Protein AF-X1HR58-F1 (afdb_monomer_lite)

pLDDT: mean 93.4, std 4.72, range [55.41, 98.56]

Sequence (293 aa):
FRKVCESAGLNKYLFEMANIREHCSWVTEDPEAATEKAKALVSAAVRRVFYQEPLETKKVPVNPNTLVVGGGIAGIGAALEIADSGHKVYLVEREPSIGGHMIQLDKTFPTLDCSACILTPKMSDAGSHPNIELMSYSEVVDVSGYVGNFKVNVRKKARYVDVDKCTGCGECVKVCPVEVPSEFDLGLSQRTAIYRPFPQAVPNVFAIDKRGYPPCRAACPAGVNAQGYIALISQGKFKEALEVLRKTMPFAGVCGRVCTHPCEIDCERGKVDEPVSIRSLKRFMADYELRAG

Structure (mmCIF, N/CA/C/O backbone):
data_AF-X1HR58-F1
#
_entry.id   AF-X1HR58-F1
#
loop_
_atom_site.group_PDB
_atom_site.id
_atom_site.type_symbol
_atom_site.label_atom_id
_atom_site.label_alt_id
_atom_site.label_comp_id
_atom_site.label_asym_id
_atom_site.label_entity_id
_atom_site.label_seq_id
_atom_site.pdbx_PDB_ins_code
_atom_site.Cartn_x
_atom_site.Cartn_y
_atom_site.Cartn_z
_atom_site.occupancy
_atom_site.B_iso_or_equiv
_atom_site.auth_seq_id
_atom_site.auth_comp_id
_atom_site.auth_asym_id
_atom_site.auth_atom_id
_atom_site.pdbx_PDB_model_num
ATOM 1 N N . PHE A 1 1 ? -22.196 7.040 30.000 1.00 93.12 1 PHE A N 1
ATOM 2 C CA . PHE A 1 1 ? -23.602 6.744 30.344 1.00 93.12 1 PHE A CA 1
ATOM 3 C C . PHE A 1 1 ? -23.932 5.256 30.336 1.00 93.12 1 PHE A C 1
ATOM 5 O O . PHE A 1 1 ? -24.181 4.746 31.411 1.00 93.12 1 PHE A O 1
ATOM 12 N N . ARG A 1 2 ? -23.820 4.510 29.224 1.00 94.12 2 ARG A N 1
ATOM 13 C CA . ARG A 1 2 ? -24.085 3.047 29.219 1.00 94.12 2 ARG A CA 1
ATOM 14 C C . ARG A 1 2 ? -23.356 2.240 30.312 1.00 94.12 2 ARG A C 1
ATOM 16 O O . ARG A 1 2 ? -24.002 1.498 31.036 1.00 94.12 2 ARG A O 1
ATOM 23 N N . LYS A 1 3 ? -22.040 2.445 30.483 1.00 94.81 3 LYS A N 1
ATOM 24 C CA . LYS A 1 3 ? -21.255 1.832 31.580 1.00 94.81 3 LYS A CA 1
ATOM 25 C C . LYS A 1 3 ? -21.736 2.250 32.982 1.00 94.81 3 LYS A C 1
ATOM 27 O O . LYS A 1 3 ? -21.630 1.470 33.913 1.00 94.81 3 LYS A O 1
ATOM 32 N N . VAL A 1 4 ? -22.266 3.470 33.125 1.00 96.00 4 VAL A N 1
ATOM 33 C CA . VAL A 1 4 ? -22.793 3.991 34.402 1.00 96.00 4 VAL A CA 1
ATOM 34 C C . VAL A 1 4 ? -24.111 3.298 34.747 1.00 96.00 4 VAL A C 1
ATOM 36 O O . VAL A 1 4 ? -24.274 2.823 35.865 1.00 96.00 4 VAL A O 1
ATOM 39 N N . CYS A 1 5 ? -25.014 3.164 33.771 1.00 93.44 5 CYS A N 1
ATOM 40 C CA . CYS A 1 5 ? -26.241 2.381 33.918 1.00 93.44 5 CYS A CA 1
ATOM 41 C C . CYS A 1 5 ? -25.926 0.939 34.340 1.00 93.44 5 CYS A C 1
ATOM 43 O O . CYS A 1 5 ? -26.487 0.461 35.319 1.00 93.44 5 CYS A O 1
ATOM 45 N N . GLU A 1 6 ? -24.962 0.299 33.668 1.00 93.25 6 GLU A N 1
ATOM 46 C CA . GLU A 1 6 ? -24.502 -1.059 33.991 1.00 93.25 6 GLU A CA 1
ATOM 47 C C . GLU A 1 6 ? -23.964 -1.154 35.429 1.00 93.25 6 GLU A C 1
ATOM 49 O O . GLU A 1 6 ? -24.354 -2.054 36.166 1.00 93.25 6 GLU A O 1
ATOM 54 N N . SER A 1 7 ? -23.149 -0.187 35.874 1.00 95.25 7 SER A N 1
ATOM 55 C CA . SER A 1 7 ? -22.635 -0.154 37.255 1.00 95.25 7 SER A CA 1
ATOM 56 C C . SER A 1 7 ? -23.713 0.056 38.323 1.00 95.25 7 SER A C 1
ATOM 58 O O . SER A 1 7 ? -23.522 -0.347 39.465 1.00 95.25 7 SER A O 1
ATOM 60 N N . ALA A 1 8 ? -24.847 0.658 37.955 1.00 95.56 8 ALA A N 1
ATOM 61 C CA . ALA A 1 8 ? -26.003 0.845 38.828 1.00 95.56 8 ALA A CA 1
ATOM 62 C C . ALA A 1 8 ? -27.002 -0.330 38.767 1.00 95.56 8 ALA A C 1
ATOM 64 O O . ALA A 1 8 ? -28.078 -0.247 39.352 1.00 95.56 8 ALA A O 1
ATOM 65 N N . GLY A 1 9 ? -26.677 -1.409 38.042 1.00 94.31 9 GLY A N 1
ATOM 66 C CA . GLY A 1 9 ? -27.538 -2.585 37.884 1.00 94.31 9 GLY A CA 1
ATOM 67 C C . GLY A 1 9 ? -28.606 -2.467 36.789 1.00 94.31 9 GLY A C 1
ATOM 68 O O . GLY A 1 9 ? -29.425 -3.371 36.643 1.00 94.31 9 GLY A O 1
ATOM 69 N N . LEU A 1 10 ? -28.607 -1.392 35.993 1.00 94.69 10 LEU A N 1
ATOM 70 C CA . LEU A 1 10 ? -29.520 -1.225 34.860 1.00 94.69 10 LEU A CA 1
ATOM 71 C C . LEU A 1 10 ? -28.920 -1.840 33.587 1.00 94.69 10 LEU A C 1
ATOM 73 O O . LEU A 1 10 ? -27.732 -1.676 33.296 1.00 94.69 10 LEU A O 1
ATOM 77 N N . ASN A 1 11 ? -29.747 -2.490 32.763 1.00 94.12 11 ASN A N 1
ATOM 78 C CA . ASN A 1 11 ? -29.301 -2.951 31.450 1.00 94.12 11 ASN A CA 1
ATOM 79 C C . ASN A 1 11 ? -28.848 -1.751 30.594 1.00 94.12 11 ASN A C 1
ATOM 81 O O . ASN A 1 11 ? -29.594 -0.800 30.372 1.00 94.12 11 ASN A O 1
ATOM 85 N N . LYS A 1 12 ? -27.617 -1.802 30.078 1.00 94.00 12 LYS A N 1
ATOM 86 C CA . LYS A 1 12 ? -26.997 -0.683 29.346 1.00 94.00 12 LYS A CA 1
ATOM 87 C C . LYS A 1 12 ? -27.679 -0.302 28.029 1.00 94.00 12 LYS A C 1
ATOM 89 O O . LYS A 1 12 ? -27.339 0.735 27.458 1.00 94.00 12 LYS A O 1
ATOM 94 N N . TYR A 1 13 ? -28.574 -1.143 27.519 1.00 94.50 13 TYR A N 1
ATOM 95 C CA . TYR A 1 13 ? -29.357 -0.875 26.316 1.00 94.50 13 TYR A CA 1
ATOM 96 C C . TYR A 1 13 ? -30.715 -0.234 26.621 1.00 94.50 13 TYR A C 1
ATOM 98 O O . TYR A 1 13 ? -31.326 0.276 25.693 1.00 94.50 13 TYR A O 1
ATOM 106 N N . LEU A 1 14 ? -31.112 -0.150 27.899 1.00 94.00 14 LEU A N 1
ATOM 107 C CA . LEU A 1 14 ? -32.264 0.631 28.380 1.00 94.00 14 LEU A CA 1
ATOM 108 C C . LEU A 1 14 ? -31.921 2.120 28.603 1.00 94.00 14 LEU A C 1
ATOM 110 O O . LEU A 1 14 ? -32.526 2.809 29.422 1.00 94.00 14 LEU A O 1
ATOM 114 N N . PHE A 1 15 ? -30.880 2.606 27.928 1.00 94.81 15 PHE A N 1
ATOM 115 C CA . PHE A 1 15 ? -30.404 3.981 28.007 1.00 94.81 15 PHE A CA 1
ATOM 116 C C . PHE A 1 15 ? -30.615 4.676 26.660 1.00 94.81 15 PHE A C 1
ATOM 118 O O . PHE A 1 15 ? -30.098 4.212 25.639 1.00 94.81 15 PHE A O 1
ATOM 125 N N . GLU A 1 16 ? -31.283 5.831 26.674 1.00 96.00 16 GLU A N 1
ATOM 126 C CA . GLU A 1 16 ? -31.473 6.699 25.507 1.00 96.00 16 GLU A CA 1
ATOM 127 C C . GLU A 1 16 ? -30.812 8.066 25.733 1.00 96.00 16 GLU A C 1
ATOM 129 O O . GLU A 1 16 ? -30.913 8.651 26.811 1.00 96.00 16 GLU A O 1
ATOM 134 N N . MET A 1 17 ? -30.133 8.580 24.704 1.00 96.31 17 MET A N 1
ATOM 135 C CA . MET A 1 17 ? -29.462 9.880 24.739 1.00 96.31 17 MET A CA 1
ATOM 136 C C . MET A 1 17 ? -30.247 10.905 23.920 1.00 96.31 17 MET A C 1
ATOM 138 O O . MET A 1 17 ? -30.382 10.747 22.708 1.00 96.31 17 MET A O 1
ATOM 142 N N . ALA A 1 18 ? -30.680 11.997 24.551 1.00 97.19 18 ALA A N 1
ATOM 143 C CA . ALA A 1 18 ? -31.214 13.160 23.849 1.00 97.19 18 ALA A CA 1
ATOM 144 C C . ALA A 1 18 ? -30.078 14.154 23.554 1.00 97.19 18 ALA A C 1
ATOM 146 O O . ALA A 1 18 ? -29.535 14.776 24.467 1.00 97.19 18 ALA A O 1
ATOM 147 N N . ASN A 1 19 ? -29.699 14.308 22.281 1.00 97.62 19 ASN A N 1
ATOM 148 C CA . ASN A 1 19 ? -28.662 15.265 21.894 1.00 97.62 19 ASN A CA 1
ATOM 149 C C . ASN A 1 19 ? -29.232 16.692 21.835 1.00 97.62 19 ASN A C 1
ATOM 151 O O . ASN A 1 19 ? -29.723 17.131 20.799 1.00 97.62 19 ASN A O 1
ATOM 155 N N . ILE A 1 20 ? -29.151 17.415 22.952 1.00 97.50 20 ILE A N 1
ATOM 156 C CA . ILE A 1 20 ? -29.595 18.814 23.068 1.00 97.50 20 ILE A CA 1
ATOM 157 C C . ILE A 1 20 ? -28.455 19.831 22.894 1.00 97.50 20 ILE A C 1
ATOM 159 O O . ILE A 1 20 ? -28.668 21.025 23.095 1.00 97.50 20 ILE A O 1
ATOM 163 N N . ARG A 1 21 ? -27.250 19.385 22.516 1.00 97.44 21 ARG A N 1
ATOM 164 C CA . ARG A 1 21 ? -26.090 20.265 22.337 1.00 97.44 21 ARG A CA 1
ATOM 165 C C . ARG A 1 21 ? -25.758 20.451 20.863 1.00 97.44 21 ARG A C 1
ATOM 167 O O . ARG A 1 21 ? -26.172 21.445 20.272 1.00 97.44 21 ARG A O 1
ATOM 174 N N . GLU A 1 22 ? -25.101 19.475 20.243 1.00 97.62 22 GLU A N 1
ATOM 175 C CA . GLU A 1 22 ? -24.698 19.526 18.834 1.00 97.62 22 GLU A CA 1
ATOM 176 C C . GLU A 1 22 ? -25.905 19.680 17.900 1.00 97.62 22 GLU A C 1
ATOM 178 O O . GLU A 1 22 ? -25.815 20.360 16.886 1.00 97.62 22 GLU A O 1
ATOM 183 N N . HIS A 1 23 ? -27.047 19.073 18.239 1.00 96.69 23 HIS A N 1
ATOM 184 C CA . HIS A 1 23 ? -28.258 19.145 17.411 1.00 96.69 23 HIS A CA 1
ATOM 185 C C . HIS A 1 23 ? -29.237 20.244 17.847 1.00 96.69 23 HIS A C 1
ATOM 187 O O . HIS A 1 23 ? -30.303 20.381 17.239 1.00 96.69 23 HIS A O 1
ATOM 193 N N . CYS A 1 24 ? -28.923 21.017 18.891 1.00 97.19 24 CYS A N 1
ATOM 194 C CA . CYS A 1 24 ? -29.822 22.045 19.404 1.00 97.19 24 CYS A CA 1
ATOM 195 C C . CYS A 1 24 ? -29.064 23.314 19.796 1.00 97.19 24 CYS A C 1
ATOM 197 O O . CYS A 1 24 ? -28.980 24.212 18.960 1.00 97.19 24 CYS A O 1
ATOM 199 N N . SER A 1 25 ? -28.482 23.386 20.996 1.00 96.88 25 SER A N 1
ATOM 200 C CA . SER A 1 25 ? -27.910 24.634 21.524 1.00 96.88 25 SER A CA 1
ATOM 201 C C . SER A 1 25 ? -26.793 25.246 20.670 1.00 96.88 25 SER A C 1
ATOM 203 O O . SER A 1 25 ? -26.607 26.452 20.710 1.00 96.88 25 SER A O 1
ATOM 205 N N . TRP A 1 26 ? -26.018 24.447 19.929 1.00 97.31 26 TRP A N 1
ATOM 206 C CA . TRP A 1 26 ? -24.924 24.963 19.089 1.00 97.31 26 TRP A CA 1
ATOM 207 C C . TRP A 1 26 ? -25.352 25.425 17.699 1.00 97.31 26 TRP A C 1
ATOM 209 O O . TRP A 1 26 ? -24.603 26.138 17.044 1.00 97.31 26 TRP A O 1
ATOM 219 N N . VAL A 1 27 ? -26.525 24.999 17.237 1.00 97.31 27 VAL A N 1
ATOM 220 C CA . VAL A 1 27 ? -26.988 25.232 15.857 1.00 97.31 27 VAL A CA 1
ATOM 221 C C . VAL A 1 27 ? -28.267 26.061 15.794 1.00 97.31 27 VAL A C 1
ATOM 223 O O . VAL A 1 27 ? -28.761 26.340 14.708 1.00 97.31 27 VAL A O 1
ATOM 226 N N . THR A 1 28 ? -28.833 26.416 16.947 1.00 95.44 28 THR A N 1
ATOM 227 C CA . THR A 1 28 ? -30.055 27.217 17.055 1.00 95.44 28 THR A CA 1
ATOM 228 C C . THR A 1 28 ? -29.698 28.483 17.814 1.00 95.44 28 THR A C 1
ATOM 230 O O . THR A 1 28 ? -29.437 28.419 19.012 1.00 95.44 28 THR A O 1
ATOM 233 N N . GLU A 1 29 ? -29.628 29.604 17.098 1.00 94.94 29 GLU A N 1
ATOM 234 C CA . GLU A 1 29 ? -29.216 30.892 17.668 1.00 94.94 29 GLU A CA 1
ATOM 235 C C . GLU A 1 29 ? -30.247 31.439 18.657 1.00 94.94 29 GLU A C 1
ATOM 237 O O . GLU A 1 29 ? -29.870 31.968 19.699 1.00 94.94 29 GLU A O 1
ATOM 242 N N . ASP A 1 30 ? -31.538 31.273 18.354 1.00 97.25 30 ASP A N 1
ATOM 243 C CA . ASP A 1 30 ? -32.628 31.698 19.231 1.00 97.25 30 ASP A CA 1
ATOM 244 C C . ASP A 1 30 ? -32.773 30.755 20.447 1.00 97.25 30 ASP A C 1
ATOM 246 O O . ASP A 1 30 ? -33.117 29.576 20.272 1.00 97.25 30 ASP A O 1
ATOM 250 N N . PRO A 1 31 ? -32.558 31.247 21.686 1.00 95.88 31 PRO A N 1
ATOM 251 C CA . PRO A 1 31 ? -32.671 30.439 22.896 1.00 95.88 31 PRO A CA 1
ATOM 252 C C . PRO A 1 31 ? -34.085 29.913 23.164 1.00 95.88 31 PRO A C 1
ATOM 254 O O . PRO A 1 31 ? -34.228 28.826 23.735 1.00 95.88 31 PRO A O 1
ATOM 257 N N . GLU A 1 32 ? -35.129 30.645 22.766 1.00 96.94 32 GLU A N 1
ATOM 258 C CA . GLU A 1 32 ? -36.516 30.222 22.986 1.00 96.94 32 GLU A CA 1
ATOM 259 C C . GLU A 1 32 ? -36.866 29.054 22.061 1.00 96.94 32 GLU A C 1
ATOM 261 O O . GLU A 1 32 ? -37.263 27.982 22.534 1.00 96.94 32 GLU A O 1
ATOM 266 N N . ALA A 1 33 ? -36.594 29.190 20.759 1.00 95.12 33 ALA A N 1
ATOM 267 C CA . ALA A 1 33 ? -36.727 28.089 19.810 1.00 95.12 33 ALA A CA 1
ATOM 268 C C . ALA A 1 33 ? -35.840 26.884 20.170 1.00 95.12 33 ALA A C 1
ATOM 270 O O . ALA A 1 33 ? -36.277 25.734 20.049 1.00 95.12 33 ALA A O 1
ATOM 271 N N . ALA A 1 34 ? -34.610 27.110 20.650 1.00 97.12 34 ALA A N 1
ATOM 272 C CA . ALA A 1 34 ? -33.729 26.036 21.106 1.00 97.12 34 ALA A CA 1
ATOM 273 C C . ALA A 1 34 ? -34.317 25.299 22.319 1.00 97.12 34 ALA A C 1
ATOM 275 O O . ALA A 1 34 ? -34.219 24.076 22.417 1.00 97.12 34 ALA A O 1
ATOM 276 N N . THR A 1 35 ? -34.974 26.018 23.227 1.00 97.69 35 THR A N 1
ATOM 277 C CA . THR A 1 35 ? -35.627 25.422 24.395 1.00 97.69 35 THR A CA 1
ATOM 278 C C . THR A 1 35 ? -36.805 24.539 23.985 1.00 97.69 35 THR A C 1
ATOM 280 O O . THR A 1 35 ? -36.901 23.398 24.445 1.00 97.69 35 THR A O 1
ATOM 283 N N . GLU A 1 36 ? -37.668 25.007 23.081 1.00 97.62 36 GLU A N 1
ATOM 284 C CA . GLU A 1 36 ? -38.794 24.204 22.580 1.00 97.62 36 GLU A CA 1
ATOM 285 C C . GLU A 1 36 ? -38.322 22.964 21.814 1.00 97.62 36 GLU A C 1
ATOM 287 O O . GLU A 1 36 ? -38.814 21.851 22.028 1.00 97.62 36 GLU A O 1
ATOM 292 N N . LYS A 1 37 ? -37.278 23.113 20.997 1.00 97.31 37 LYS A N 1
ATOM 293 C CA . LYS A 1 37 ? -36.640 21.990 20.309 1.00 97.31 37 LYS A CA 1
ATOM 294 C C . LYS A 1 37 ? -36.037 20.982 21.290 1.00 97.31 37 LYS A C 1
ATOM 296 O O . LYS A 1 37 ? -36.227 19.778 21.120 1.00 97.31 37 LYS A O 1
ATOM 301 N N . ALA A 1 38 ? -35.351 21.441 22.337 1.00 98.00 38 ALA A N 1
ATOM 302 C CA . ALA A 1 38 ? -34.781 20.566 23.358 1.00 98.00 38 ALA A CA 1
ATOM 303 C C . ALA A 1 38 ? -35.868 19.777 24.103 1.00 98.00 38 ALA A C 1
ATOM 305 O O . ALA A 1 38 ? -35.726 18.564 24.276 1.00 98.00 38 ALA A O 1
ATOM 306 N N . LYS A 1 39 ? -36.984 20.422 24.475 1.00 97.94 39 LYS A N 1
ATOM 307 C CA . LYS A 1 39 ? -38.146 19.747 25.080 1.00 97.94 39 LYS A CA 1
ATOM 308 C C . LYS A 1 39 ? -38.688 18.644 24.171 1.00 97.94 39 LYS A C 1
ATOM 310 O O . LYS A 1 39 ? -38.915 17.528 24.640 1.00 97.94 39 LYS A O 1
ATOM 315 N N . ALA A 1 40 ? -38.846 18.925 22.877 1.00 97.38 40 ALA A N 1
ATOM 316 C CA . ALA A 1 40 ? -39.315 17.940 21.905 1.00 97.38 40 ALA A CA 1
ATOM 317 C C . ALA A 1 40 ? -38.354 16.741 21.780 1.00 97.38 40 ALA A C 1
ATOM 319 O O . ALA A 1 40 ? -38.794 15.590 21.818 1.00 97.38 40 ALA A O 1
ATOM 320 N N . LEU A 1 41 ? -37.041 16.990 21.706 1.00 97.50 41 LEU A N 1
ATOM 321 C CA . LEU A 1 41 ? -36.013 15.943 21.643 1.00 97.50 41 LEU A CA 1
ATOM 322 C C . LEU A 1 41 ? -36.000 15.063 22.900 1.00 97.50 41 LEU A C 1
ATOM 324 O O . LEU A 1 41 ? -35.915 13.839 22.798 1.00 97.50 41 LEU A O 1
ATOM 328 N N . VAL A 1 42 ? -36.115 15.673 24.083 1.00 97.75 42 VAL A N 1
ATOM 329 C CA . VAL A 1 42 ? -36.188 14.945 25.356 1.00 97.75 42 VAL A CA 1
ATOM 330 C C . VAL A 1 42 ? -37.470 14.118 25.431 1.00 97.75 42 VAL A C 1
ATOM 332 O O . VAL A 1 42 ? -37.408 12.943 25.781 1.00 97.75 42 VAL A O 1
ATOM 335 N N . SER A 1 43 ? -38.617 14.682 25.045 1.00 97.56 43 SER A N 1
ATOM 336 C CA . SER A 1 43 ? -39.896 13.960 25.027 1.00 97.56 43 SER A CA 1
ATOM 337 C C . SER A 1 43 ? -39.847 12.731 24.112 1.00 97.56 43 SER A C 1
ATOM 339 O O . SER A 1 43 ? -40.225 11.630 24.520 1.00 97.56 43 SER A O 1
ATOM 341 N N . ALA A 1 44 ? -39.286 12.880 22.908 1.00 96.31 44 ALA A N 1
ATOM 342 C CA . ALA A 1 44 ? -39.090 11.770 21.980 1.00 96.31 44 ALA A CA 1
ATOM 343 C C . ALA A 1 44 ? -38.160 10.686 22.555 1.00 96.31 44 ALA A C 1
ATOM 345 O O . ALA A 1 44 ? -38.470 9.496 22.459 1.00 96.31 44 ALA A O 1
ATOM 346 N N . ALA A 1 45 ? -37.054 11.079 23.197 1.00 96.88 45 ALA A N 1
ATOM 347 C CA . ALA A 1 45 ? -36.135 10.147 23.848 1.00 96.88 45 ALA A CA 1
ATOM 348 C C . ALA A 1 45 ? -36.820 9.373 24.987 1.00 96.88 45 ALA A C 1
ATOM 350 O O . ALA A 1 45 ? -36.748 8.145 25.022 1.00 96.88 45 ALA A O 1
ATOM 351 N N . VAL A 1 46 ? -37.558 10.062 25.864 1.00 96.06 46 VAL A N 1
ATOM 352 C CA . VAL A 1 46 ? -38.335 9.436 26.948 1.00 96.06 46 VAL A CA 1
ATOM 353 C C . VAL A 1 46 ? -39.369 8.460 26.384 1.00 96.06 46 VAL A C 1
ATOM 355 O O . VAL A 1 46 ? -39.485 7.334 26.868 1.00 96.06 46 VAL A O 1
ATOM 358 N N . ARG A 1 47 ? -40.087 8.845 25.320 1.00 95.88 47 ARG A N 1
ATOM 359 C CA . ARG A 1 47 ? -41.078 7.968 24.685 1.00 95.88 47 ARG A CA 1
ATOM 360 C C . ARG A 1 47 ? -40.441 6.718 24.084 1.00 95.88 47 ARG A C 1
ATOM 362 O O . ARG A 1 47 ? -41.050 5.655 24.138 1.00 95.88 47 ARG A O 1
ATOM 369 N N . ARG A 1 48 ? -39.229 6.824 23.539 1.00 95.44 48 ARG A N 1
ATOM 370 C CA . ARG A 1 48 ? -38.495 5.689 22.971 1.00 95.44 48 ARG A CA 1
ATOM 371 C C . ARG A 1 48 ? -38.047 4.689 24.033 1.00 95.44 48 ARG A C 1
ATOM 373 O O . ARG A 1 48 ? -38.149 3.494 23.776 1.00 95.44 48 ARG A O 1
ATOM 380 N N . VAL A 1 49 ? -37.612 5.152 25.209 1.00 94.12 49 VAL A N 1
ATOM 381 C CA . VAL A 1 49 ? -37.205 4.275 26.329 1.00 94.12 49 VAL A CA 1
ATOM 382 C C . VAL A 1 49 ? -38.324 3.308 26.721 1.00 94.12 49 VAL A C 1
ATOM 384 O O . VAL A 1 49 ? -38.044 2.150 27.005 1.00 94.12 49 VAL A O 1
ATOM 387 N N . PHE A 1 50 ? -39.589 3.738 26.654 1.00 93.56 50 PHE A N 1
ATOM 388 C CA . PHE A 1 50 ? -40.746 2.882 26.951 1.00 93.56 50 PHE A CA 1
ATOM 389 C C . PHE A 1 50 ? -40.829 1.621 26.069 1.00 93.56 50 PHE A C 1
ATOM 391 O O . PHE A 1 50 ? -41.357 0.606 26.507 1.00 93.56 50 PHE A O 1
ATOM 398 N N . TYR A 1 51 ? -40.315 1.682 24.838 1.00 95.12 51 TYR A N 1
ATOM 399 C CA . TYR A 1 51 ? -40.324 0.568 23.884 1.00 95.12 51 TYR A CA 1
ATOM 400 C C . TYR A 1 51 ? -38.988 -0.186 23.817 1.00 95.12 51 TYR A C 1
ATOM 402 O O . TYR A 1 51 ? -38.827 -1.060 22.969 1.00 95.12 51 TYR A O 1
ATOM 410 N N . GLN A 1 52 ? -37.998 0.175 24.640 1.00 94.56 52 GLN A N 1
ATOM 411 C CA . GLN A 1 52 ? -36.721 -0.532 24.661 1.00 94.56 52 GLN A CA 1
ATOM 412 C C . GLN A 1 52 ? -36.843 -1.850 25.423 1.00 94.56 52 GLN A C 1
ATOM 414 O O . GLN A 1 52 ? -37.497 -1.939 26.459 1.00 94.56 52 GLN A O 1
ATOM 419 N N . GLU A 1 53 ? -36.133 -2.858 24.931 1.00 95.25 53 GLU A N 1
ATOM 420 C CA . GLU A 1 53 ? -35.999 -4.155 25.582 1.00 95.25 53 GLU A CA 1
ATOM 421 C C . GLU A 1 53 ? -34.564 -4.332 26.098 1.00 95.25 53 GLU A C 1
ATOM 423 O O . GLU A 1 53 ? -33.614 -3.806 25.501 1.00 95.25 53 GLU A O 1
ATOM 428 N N . PRO A 1 54 ? -34.363 -5.057 27.211 1.00 94.88 54 PRO A N 1
ATOM 429 C CA . PRO A 1 54 ? -33.027 -5.373 27.688 1.00 94.88 54 PRO A CA 1
ATOM 430 C C . PRO A 1 54 ? -32.311 -6.280 26.679 1.00 94.88 54 PRO A C 1
ATOM 432 O O . PRO A 1 54 ? -32.816 -7.336 26.310 1.00 94.88 54 PRO A O 1
ATOM 435 N N . LEU A 1 55 ? -31.107 -5.885 26.259 1.00 95.19 55 LEU A N 1
ATOM 436 C CA . LEU A 1 55 ? -30.286 -6.672 25.333 1.00 95.19 55 LEU A CA 1
ATOM 437 C C . LEU A 1 55 ? -29.027 -7.207 26.013 1.00 95.19 55 LEU A C 1
ATOM 439 O O . LEU A 1 55 ? -28.531 -6.646 26.994 1.00 95.19 55 LEU A O 1
ATOM 443 N N . GLU A 1 56 ? -28.465 -8.263 25.435 1.00 92.56 56 GLU A N 1
ATOM 444 C CA . GLU A 1 56 ? -27.221 -8.874 25.894 1.00 92.56 56 GLU A CA 1
ATOM 445 C C . GLU A 1 56 ? -26.060 -8.589 24.940 1.00 92.56 56 GLU A C 1
ATOM 447 O O . GLU A 1 56 ? -26.209 -8.495 23.719 1.00 92.56 56 GLU A O 1
ATOM 452 N N . THR A 1 57 ? -24.859 -8.453 25.503 1.00 91.44 57 THR A N 1
ATOM 453 C CA . THR A 1 57 ? -23.646 -8.291 24.699 1.00 91.44 57 THR A CA 1
ATOM 454 C C . THR A 1 57 ? -23.184 -9.646 24.188 1.00 91.44 57 THR A C 1
ATOM 456 O O . THR A 1 57 ? -22.789 -10.509 24.970 1.00 91.44 57 THR A O 1
ATOM 459 N N . LYS A 1 58 ? -23.171 -9.814 22.865 1.00 91.38 58 LYS A N 1
ATOM 460 C CA . LYS A 1 58 ? -22.605 -11.009 22.237 1.00 91.38 58 LYS A CA 1
ATOM 461 C C . LYS A 1 58 ? -21.090 -11.039 22.445 1.00 91.38 58 LYS A C 1
ATOM 463 O O . LYS A 1 58 ? -20.397 -10.083 22.098 1.00 91.38 58 LYS A O 1
ATOM 468 N N . LYS A 1 59 ? -20.581 -12.145 22.992 1.00 92.69 59 LYS A N 1
ATOM 469 C CA . LYS A 1 59 ? -19.145 -12.446 23.034 1.00 92.69 59 LYS A CA 1
ATOM 470 C C . LYS A 1 59 ? -18.766 -13.171 21.749 1.00 92.69 59 LYS A C 1
ATOM 472 O O . LYS A 1 59 ? -19.452 -14.104 21.342 1.00 92.69 59 LYS A O 1
ATOM 477 N N . VAL A 1 60 ? -17.686 -12.734 21.119 1.00 93.75 60 VAL A N 1
ATOM 478 C CA . VAL A 1 60 ? -17.161 -13.318 19.882 1.00 93.75 60 VAL A CA 1
ATOM 479 C C . VAL A 1 60 ? -15.678 -13.633 20.077 1.00 93.75 60 VAL A C 1
ATOM 481 O O . VAL A 1 60 ? -15.010 -12.895 20.807 1.00 93.75 60 VAL A O 1
ATOM 484 N N . PRO A 1 61 ? -15.151 -14.716 19.477 1.00 93.75 61 PRO A N 1
ATOM 485 C CA . PRO A 1 61 ? -13.715 -14.974 19.489 1.00 93.75 61 PRO A CA 1
ATOM 486 C C . PRO A 1 61 ? -12.978 -13.847 18.759 1.00 93.75 61 PRO A C 1
ATOM 488 O O . PRO A 1 61 ? -13.538 -13.215 17.865 1.00 93.75 61 PRO A O 1
ATOM 491 N N . VAL A 1 62 ? -11.730 -13.586 19.139 1.00 95.38 62 VAL A N 1
ATOM 492 C CA . VAL A 1 62 ? -10.892 -12.549 18.524 1.00 95.38 62 VAL A CA 1
ATOM 493 C C . VAL A 1 62 ? -9.645 -13.214 17.967 1.00 95.38 62 VAL A C 1
ATOM 495 O O . VAL A 1 62 ? -8.917 -13.878 18.701 1.00 95.38 62 VAL A O 1
ATOM 498 N N . ASN A 1 63 ? -9.402 -13.037 16.672 1.00 94.25 63 ASN A N 1
ATOM 499 C CA . ASN A 1 63 ? -8.128 -13.371 16.058 1.00 94.25 63 ASN A CA 1
ATOM 500 C C . ASN A 1 63 ? -7.083 -12.316 16.477 1.00 94.25 63 ASN A C 1
ATOM 502 O O . ASN A 1 63 ? -7.306 -11.135 16.203 1.00 94.25 63 ASN A O 1
ATOM 506 N N . PRO A 1 64 ? -5.975 -12.704 17.138 1.00 93.56 64 PRO A N 1
ATOM 507 C CA . PRO A 1 64 ? -4.951 -11.763 17.593 1.00 93.56 64 PRO A CA 1
ATOM 508 C C . PRO A 1 64 ? -4.027 -11.275 16.466 1.00 93.56 64 PRO A C 1
ATOM 510 O O . PRO A 1 64 ? -3.259 -10.337 16.669 1.00 93.56 64 PRO A O 1
ATOM 513 N N . ASN A 1 65 ? -4.071 -11.900 15.285 1.00 96.19 65 ASN A N 1
ATOM 514 C CA . ASN A 1 65 ? -3.241 -11.491 14.159 1.00 96.19 65 ASN A CA 1
ATOM 515 C C . ASN A 1 65 ? -3.662 -10.106 13.666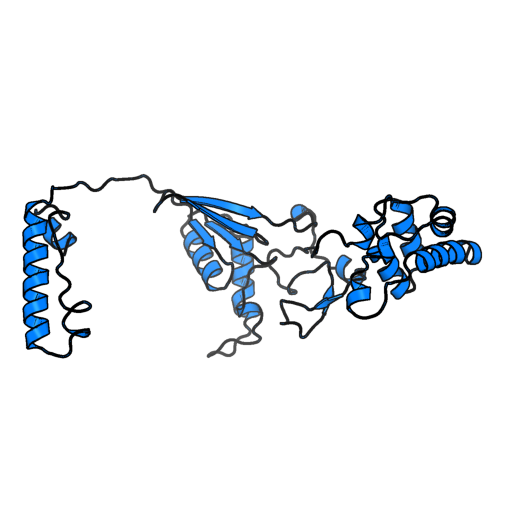 1.00 96.19 65 ASN A C 1
ATOM 517 O O . ASN A 1 65 ? -4.846 -9.845 13.446 1.00 96.19 65 ASN A O 1
ATOM 521 N N . THR A 1 66 ? -2.679 -9.243 13.431 1.00 97.44 66 THR A N 1
ATOM 522 C CA . THR A 1 66 ? -2.915 -7.856 13.023 1.00 97.44 66 THR A CA 1
ATOM 523 C C . THR A 1 66 ? -2.515 -7.640 11.569 1.00 97.44 66 THR A C 1
ATOM 525 O O . THR A 1 66 ? -1.509 -8.166 11.104 1.00 97.44 66 THR A O 1
ATOM 528 N N . LEU A 1 67 ? -3.298 -6.849 10.841 1.00 98.00 67 LEU A N 1
ATOM 529 C CA . LEU A 1 67 ? -2.955 -6.362 9.509 1.00 98.00 67 LEU A CA 1
ATOM 530 C C . LEU A 1 67 ? -2.653 -4.865 9.594 1.00 98.00 67 LEU A C 1
ATOM 532 O O . LEU A 1 67 ? -3.500 -4.090 10.034 1.00 98.00 67 LEU A O 1
ATOM 536 N N . VAL A 1 68 ? -1.476 -4.464 9.128 1.00 98.38 68 VAL A N 1
ATOM 537 C CA . VAL A 1 68 ? -1.069 -3.066 8.976 1.00 98.38 68 VAL A CA 1
ATOM 538 C C . VAL A 1 68 ? -1.053 -2.727 7.489 1.00 98.38 68 VAL A C 1
ATOM 540 O O . VAL A 1 68 ? -0.437 -3.430 6.687 1.00 98.38 68 VAL A O 1
ATOM 543 N N . VAL A 1 69 ? -1.747 -1.651 7.115 1.00 98.31 69 VAL A N 1
ATOM 544 C CA . VAL A 1 69 ? -1.850 -1.182 5.727 1.00 98.31 69 VAL A CA 1
ATOM 545 C C . VAL A 1 69 ? -1.042 0.103 5.577 1.00 98.31 69 VAL A C 1
ATOM 547 O O . VAL A 1 69 ? -1.385 1.125 6.166 1.00 98.31 69 VAL A O 1
ATOM 550 N N . GLY A 1 70 ? 0.014 0.042 4.768 1.00 97.88 70 GLY A N 1
ATOM 551 C CA . GLY A 1 70 ? 0.980 1.115 4.551 1.00 97.88 70 GLY A CA 1
ATOM 552 C C . GLY A 1 70 ? 2.260 0.906 5.359 1.00 97.88 70 GLY A C 1
ATOM 553 O O . GLY A 1 70 ? 2.252 0.915 6.583 1.00 97.88 70 GLY A O 1
ATOM 554 N N . GLY A 1 71 ? 3.383 0.773 4.667 1.00 97.50 71 GLY A N 1
ATOM 555 C CA . GLY A 1 71 ? 4.731 0.611 5.202 1.00 97.50 71 GLY A CA 1
ATOM 556 C C . GLY A 1 71 ? 5.499 1.924 5.335 1.00 97.50 71 GLY A C 1
ATOM 557 O O . GLY A 1 71 ? 6.707 1.943 5.128 1.00 97.50 71 GLY A O 1
ATOM 558 N N . GLY A 1 72 ? 4.833 3.035 5.655 1.00 97.44 72 GLY A N 1
ATOM 559 C CA . GLY A 1 72 ? 5.513 4.262 6.095 1.00 97.44 72 GLY A CA 1
ATOM 560 C C . GLY A 1 72 ? 6.020 4.151 7.539 1.00 97.44 72 GLY A C 1
ATOM 561 O O . GLY A 1 72 ? 5.771 3.150 8.205 1.00 97.44 72 GLY A O 1
ATOM 562 N N . ILE A 1 73 ? 6.659 5.200 8.070 1.00 97.25 73 ILE A N 1
ATOM 563 C CA . ILE A 1 73 ? 7.174 5.209 9.457 1.00 97.25 73 ILE A CA 1
ATOM 564 C C . ILE A 1 73 ? 6.119 4.821 10.507 1.00 97.25 73 ILE A C 1
ATOM 566 O O . ILE A 1 73 ? 6.423 4.063 11.423 1.00 97.25 73 ILE A O 1
ATOM 570 N N . ALA A 1 74 ? 4.872 5.277 10.344 1.00 98.19 74 ALA A N 1
ATOM 571 C CA . ALA A 1 74 ? 3.777 4.948 11.255 1.00 98.19 74 ALA A CA 1
ATOM 572 C C . ALA A 1 74 ? 3.415 3.455 11.215 1.00 98.19 74 ALA A C 1
ATOM 574 O O . ALA A 1 74 ? 3.276 2.824 12.258 1.00 98.19 74 ALA A O 1
ATOM 575 N N . GLY A 1 75 ? 3.296 2.879 10.015 1.00 98.00 75 GLY A N 1
ATOM 576 C CA . GLY A 1 75 ? 2.959 1.467 9.855 1.00 98.00 75 GLY A CA 1
ATOM 577 C C . GLY A 1 75 ? 4.108 0.539 10.234 1.00 98.00 75 GLY A C 1
ATOM 578 O O . GLY A 1 75 ? 3.878 -0.469 10.890 1.00 98.00 75 GLY A O 1
ATOM 579 N N . ILE A 1 76 ? 5.349 0.909 9.907 1.00 98.06 76 ILE A N 1
ATOM 580 C CA . ILE A 1 76 ? 6.548 0.195 10.359 1.00 98.06 76 ILE A CA 1
ATOM 581 C C . ILE A 1 76 ? 6.621 0.201 11.891 1.00 98.06 76 ILE A C 1
ATOM 583 O O . ILE A 1 76 ? 6.815 -0.853 12.485 1.00 98.06 76 ILE A O 1
ATOM 587 N N . GLY A 1 77 ? 6.427 1.360 12.532 1.00 97.94 77 GLY A N 1
ATOM 588 C CA . GLY A 1 77 ? 6.428 1.478 13.993 1.00 97.94 77 GLY A CA 1
ATOM 589 C C . GLY A 1 77 ? 5.357 0.608 14.649 1.00 97.94 77 GLY A C 1
ATOM 590 O O . GLY A 1 77 ? 5.680 -0.220 15.493 1.00 97.94 77 GLY A O 1
ATOM 591 N N . ALA A 1 78 ? 4.107 0.721 14.189 1.00 98.25 78 ALA A N 1
ATOM 592 C CA . ALA A 1 78 ? 3.006 -0.097 14.694 1.00 98.25 78 ALA A CA 1
ATOM 593 C C . ALA A 1 78 ? 3.246 -1.601 14.475 1.00 98.25 78 ALA A C 1
ATOM 595 O O . ALA A 1 78 ? 2.952 -2.409 15.352 1.00 98.25 78 ALA A O 1
ATOM 596 N N . ALA A 1 79 ? 3.786 -1.989 13.316 1.00 98.38 79 ALA A N 1
ATOM 597 C CA . ALA A 1 79 ? 4.086 -3.383 13.024 1.00 98.38 79 ALA A CA 1
ATOM 598 C C . ALA A 1 79 ? 5.175 -3.937 13.949 1.00 98.38 79 ALA A C 1
ATOM 600 O O . ALA A 1 79 ? 5.000 -5.034 14.468 1.00 98.38 79 ALA A O 1
ATOM 601 N N . LEU A 1 80 ? 6.255 -3.184 14.177 1.00 98.31 80 LEU A N 1
ATOM 602 C CA . LEU A 1 80 ? 7.339 -3.579 15.078 1.00 98.31 80 LEU A CA 1
ATOM 603 C C . LEU A 1 80 ? 6.852 -3.719 16.521 1.00 98.31 80 LEU A C 1
ATOM 605 O O . LEU A 1 80 ? 7.024 -4.780 17.100 1.00 98.31 80 LEU A O 1
ATOM 609 N N . GLU A 1 81 ? 6.152 -2.722 17.068 1.00 98.00 81 GLU A N 1
ATOM 610 C CA . GLU A 1 81 ? 5.659 -2.775 18.455 1.00 98.00 81 GLU A CA 1
ATOM 611 C C . GLU A 1 81 ? 4.738 -3.981 18.705 1.00 98.00 81 GLU A C 1
ATOM 61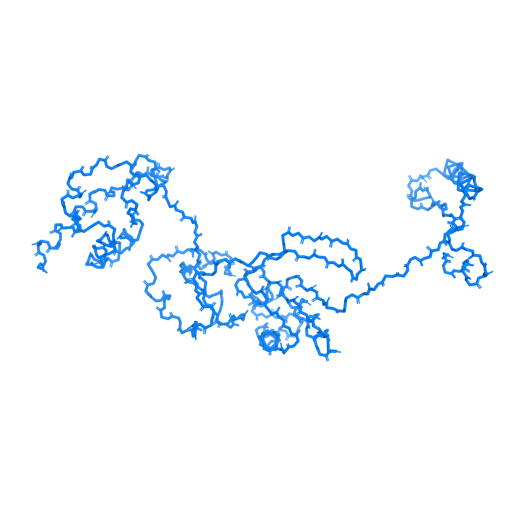3 O O . GLU A 1 81 ? 4.858 -4.681 19.714 1.00 98.00 81 GLU A O 1
ATOM 618 N N . ILE A 1 82 ? 3.831 -4.267 17.766 1.00 97.62 82 ILE A N 1
ATOM 619 C CA . ILE A 1 82 ? 2.926 -5.418 17.867 1.00 97.62 82 ILE A CA 1
ATOM 620 C C . ILE A 1 82 ? 3.703 -6.731 17.699 1.00 97.62 82 ILE A C 1
ATOM 622 O O . ILE A 1 82 ? 3.443 -7.706 18.409 1.00 97.62 82 ILE A O 1
ATOM 626 N N . ALA A 1 83 ? 4.677 -6.768 16.797 1.00 97.88 83 ALA A N 1
ATOM 627 C CA . ALA A 1 83 ? 5.473 -7.957 16.539 1.00 97.88 83 ALA A CA 1
ATOM 628 C C . ALA A 1 83 ? 6.430 -8.303 17.694 1.00 97.88 83 ALA A C 1
ATOM 630 O O . ALA A 1 83 ? 6.541 -9.486 18.040 1.00 97.88 83 ALA A O 1
ATOM 631 N N . ASP A 1 84 ? 7.031 -7.292 18.325 1.00 97.31 84 ASP A N 1
ATOM 632 C CA . ASP A 1 84 ? 7.877 -7.391 19.522 1.00 97.31 84 ASP A CA 1
ATOM 633 C C . ASP A 1 84 ? 7.072 -7.873 20.736 1.00 97.31 84 ASP A C 1
ATOM 635 O O . ASP A 1 84 ? 7.579 -8.615 21.577 1.00 97.31 84 ASP A O 1
ATOM 639 N N . SER A 1 85 ? 5.777 -7.533 20.799 1.00 96.38 85 SER A N 1
ATOM 640 C CA . SER A 1 85 ? 4.856 -8.067 21.815 1.00 96.38 85 SER A CA 1
ATOM 641 C C . SER A 1 85 ? 4.478 -9.546 21.605 1.00 96.38 85 SER A C 1
ATOM 643 O O . SER A 1 85 ? 3.751 -10.125 22.412 1.00 96.38 85 SER A O 1
ATOM 645 N N . GLY A 1 86 ? 4.986 -10.182 20.542 1.00 96.00 86 GLY A N 1
ATOM 646 C CA . GLY A 1 86 ? 4.791 -11.604 20.251 1.00 96.00 86 GLY A CA 1
ATOM 647 C C . GLY A 1 86 ? 3.579 -11.919 19.370 1.00 96.00 86 GLY A C 1
ATOM 648 O O . GLY A 1 86 ? 3.196 -13.085 19.254 1.00 96.00 86 GLY A O 1
ATOM 649 N N . HIS A 1 87 ? 2.963 -10.916 18.740 1.00 96.62 87 HIS A N 1
ATOM 650 C CA . HIS A 1 87 ? 1.803 -11.107 17.869 1.00 96.62 87 HIS A CA 1
ATOM 651 C C . HIS A 1 87 ? 2.184 -11.121 16.387 1.00 96.62 87 HIS A C 1
ATOM 653 O O . HIS A 1 87 ? 3.040 -10.366 15.933 1.00 96.62 87 HIS A O 1
ATOM 659 N N . LYS A 1 88 ? 1.516 -11.974 15.599 1.00 98.12 88 LYS A N 1
ATOM 660 C CA . LYS A 1 88 ? 1.717 -12.030 14.146 1.00 98.12 88 LYS A CA 1
ATOM 661 C C . LYS A 1 88 ? 1.156 -10.767 13.491 1.00 98.12 88 LYS A C 1
ATOM 663 O O . LYS A 1 88 ? -0.015 -10.431 13.683 1.00 98.12 88 LYS A O 1
ATOM 668 N N . VAL A 1 89 ? 1.968 -10.135 12.650 1.00 98.56 89 VAL A N 1
ATOM 669 C CA . VAL A 1 89 ? 1.601 -8.959 11.862 1.00 98.56 89 VAL A CA 1
ATOM 670 C C . VAL A 1 89 ? 1.748 -9.258 10.375 1.00 98.56 89 VAL A C 1
ATOM 672 O O . VAL A 1 89 ? 2.754 -9.808 9.938 1.00 98.56 89 VAL A O 1
ATOM 675 N N . TYR A 1 90 ? 0.759 -8.864 9.585 1.00 98.38 90 TYR A N 1
ATOM 676 C CA . TYR A 1 90 ? 0.849 -8.772 8.131 1.00 98.38 90 TYR A CA 1
ATOM 677 C C . TYR A 1 90 ? 1.037 -7.299 7.774 1.00 98.38 90 TYR A C 1
ATOM 679 O O . TYR A 1 90 ? 0.186 -6.481 8.115 1.00 98.38 90 TYR A O 1
ATOM 687 N N . LEU A 1 91 ? 2.138 -6.942 7.117 1.00 98.56 91 LEU A N 1
ATOM 688 C CA . LEU A 1 91 ? 2.429 -5.566 6.713 1.00 98.56 91 LEU A CA 1
ATOM 689 C C . LEU A 1 91 ? 2.272 -5.446 5.197 1.00 98.56 91 LEU A C 1
ATOM 691 O O . LEU A 1 91 ? 3.098 -5.957 4.444 1.00 98.56 91 LEU A O 1
ATOM 695 N N . VAL A 1 92 ? 1.207 -4.786 4.742 1.00 98.50 92 VAL A N 1
ATOM 696 C CA . VAL A 1 92 ? 0.906 -4.608 3.314 1.00 98.50 92 VAL A CA 1
ATOM 697 C C . VAL A 1 92 ? 1.388 -3.240 2.850 1.00 98.50 92 VAL A C 1
ATOM 699 O O . VAL A 1 92 ? 0.940 -2.219 3.367 1.00 98.50 92 VAL A O 1
ATOM 702 N N . GLU A 1 93 ? 2.261 -3.216 1.845 1.00 98.31 93 GLU A N 1
ATOM 703 C CA . GLU A 1 93 ? 2.764 -1.987 1.223 1.00 98.31 93 GLU A CA 1
ATOM 704 C C . GLU A 1 93 ? 2.477 -1.989 -0.277 1.00 98.31 93 GLU A C 1
ATOM 706 O O . GLU A 1 93 ? 2.812 -2.942 -0.985 1.00 98.31 93 GLU A O 1
ATOM 711 N N . ARG A 1 94 ? 1.880 -0.893 -0.753 1.00 97.31 94 ARG A N 1
ATOM 712 C CA . ARG A 1 94 ? 1.482 -0.705 -2.144 1.00 97.31 94 ARG A CA 1
ATOM 713 C C . ARG A 1 94 ? 2.685 -0.653 -3.074 1.00 97.31 94 ARG A C 1
ATOM 715 O O . ARG A 1 94 ? 2.644 -1.236 -4.160 1.00 97.31 94 ARG A O 1
ATOM 722 N N . GLU A 1 95 ? 3.720 0.070 -2.685 1.00 96.56 95 GLU A N 1
ATOM 723 C CA . GLU A 1 95 ? 4.918 0.277 -3.481 1.00 96.56 95 GLU A CA 1
ATOM 724 C C . GLU A 1 95 ? 5.884 -0.918 -3.379 1.00 96.56 95 GLU A C 1
ATOM 726 O O . GLU A 1 95 ? 5.738 -1.792 -2.518 1.00 96.56 95 GLU A O 1
ATOM 731 N N . PRO A 1 96 ? 6.890 -1.023 -4.269 1.00 96.44 96 PRO A N 1
ATOM 732 C CA . PRO A 1 96 ? 7.858 -2.117 -4.214 1.00 96.44 96 PRO A CA 1
ATOM 733 C C . PRO A 1 96 ? 8.708 -2.154 -2.936 1.00 96.44 96 PRO A C 1
ATOM 735 O O . PRO A 1 96 ? 9.324 -3.189 -2.677 1.00 96.44 96 PRO A O 1
ATOM 738 N N . SER A 1 97 ? 8.746 -1.062 -2.167 1.00 97.25 97 SER A N 1
ATOM 739 C CA . SER A 1 97 ? 9.518 -0.911 -0.934 1.00 97.25 97 SER A CA 1
ATOM 740 C C . SER A 1 97 ? 8.696 -0.232 0.154 1.00 97.25 97 SER A C 1
ATOM 742 O O . SER A 1 97 ? 7.913 0.667 -0.141 1.00 97.25 97 SER A O 1
ATOM 744 N N . ILE A 1 98 ? 8.956 -0.599 1.407 1.00 97.81 98 ILE A N 1
ATOM 745 C CA . ILE A 1 98 ? 8.540 0.181 2.580 1.00 97.81 98 ILE A CA 1
ATOM 746 C C . ILE A 1 98 ? 9.416 1.435 2.740 1.00 97.81 98 ILE A C 1
ATOM 748 O O . ILE A 1 98 ? 10.439 1.580 2.068 1.00 97.81 98 ILE A O 1
ATOM 752 N N . GLY A 1 99 ? 8.991 2.346 3.612 1.00 95.56 99 GLY A N 1
ATOM 753 C CA . GLY A 1 99 ? 9.632 3.620 3.941 1.00 95.56 99 GLY A CA 1
ATOM 754 C C . GLY A 1 99 ? 8.658 4.803 3.855 1.00 95.56 99 GLY A C 1
ATOM 755 O O . GLY A 1 99 ? 8.656 5.690 4.712 1.00 95.56 99 GLY A O 1
ATOM 756 N N . GLY A 1 100 ? 7.752 4.782 2.872 1.00 95.81 100 GLY A N 1
ATOM 757 C CA . GLY A 1 100 ? 6.800 5.869 2.620 1.00 95.81 100 GLY A CA 1
ATOM 758 C C . GLY A 1 100 ? 7.496 7.190 2.267 1.00 95.81 100 GLY A C 1
ATOM 759 O O . GLY A 1 100 ? 8.627 7.199 1.797 1.00 95.81 100 GLY A O 1
ATOM 760 N N . HIS A 1 101 ? 6.840 8.324 2.520 1.00 95.81 101 HIS A N 1
ATOM 761 C CA . HIS A 1 101 ? 7.401 9.643 2.187 1.00 95.81 101 HIS A CA 1
ATOM 762 C C . HIS A 1 101 ? 8.629 10.030 3.010 1.00 95.81 101 HIS A C 1
ATOM 764 O O . HIS A 1 101 ? 9.452 10.811 2.547 1.00 95.81 101 HIS A O 1
ATOM 770 N N . MET A 1 102 ? 8.776 9.495 4.224 1.00 96.12 102 MET A N 1
ATOM 771 C CA . MET A 1 102 ? 9.887 9.880 5.095 1.00 96.12 102 MET A CA 1
ATOM 772 C C . MET A 1 102 ? 11.243 9.557 4.455 1.00 96.12 102 MET A C 1
ATOM 774 O O . MET A 1 102 ? 12.161 10.354 4.603 1.00 96.12 102 MET A O 1
ATOM 778 N N . ILE A 1 103 ? 11.355 8.464 3.689 1.00 95.88 103 ILE A N 1
ATOM 779 C CA . ILE A 1 103 ? 12.610 8.092 3.016 1.00 95.88 103 ILE A CA 1
ATOM 780 C C . ILE A 1 103 ? 12.942 8.982 1.803 1.00 95.88 103 ILE A C 1
ATOM 782 O O . ILE A 1 103 ? 14.067 8.951 1.321 1.00 95.88 103 ILE A O 1
ATOM 786 N N . GLN A 1 104 ? 11.985 9.781 1.315 1.00 94.88 104 GLN A N 1
ATOM 787 C CA . GLN A 1 104 ? 12.215 10.778 0.259 1.00 94.88 104 GLN A CA 1
ATOM 788 C C . GLN A 1 104 ? 12.815 12.079 0.807 1.00 94.88 104 GLN A C 1
ATOM 790 O O . GLN A 1 104 ? 13.337 12.887 0.044 1.00 94.88 104 GLN A O 1
ATOM 795 N N . LEU A 1 105 ? 12.707 12.318 2.117 1.00 95.62 105 LEU A N 1
ATOM 796 C CA . LEU A 1 105 ? 13.242 13.522 2.743 1.00 95.62 105 LEU A CA 1
ATOM 797 C C . LEU A 1 105 ? 14.754 13.389 2.918 1.00 95.62 105 LEU A C 1
ATOM 799 O O . LEU A 1 105 ? 15.233 12.323 3.281 1.00 95.62 105 LEU A O 1
ATOM 803 N N . ASP A 1 106 ? 15.503 14.475 2.759 1.00 94.44 106 ASP A N 1
ATOM 804 C CA . ASP A 1 106 ? 16.926 14.488 3.126 1.00 94.44 106 ASP A CA 1
ATOM 805 C C . ASP A 1 106 ? 17.082 14.478 4.657 1.00 94.44 106 ASP A C 1
ATOM 807 O O . ASP A 1 106 ? 17.712 13.594 5.242 1.00 94.44 106 ASP A O 1
ATOM 811 N N . LYS A 1 107 ? 16.412 15.423 5.331 1.00 95.69 107 LYS A N 1
ATOM 812 C CA . LYS A 1 107 ? 16.499 15.626 6.782 1.00 95.69 107 LYS A CA 1
ATOM 813 C C . LYS A 1 107 ? 15.140 15.748 7.453 1.00 95.69 107 LYS A C 1
ATOM 815 O O . LYS A 1 107 ? 14.158 16.152 6.831 1.00 95.69 107 LYS A O 1
ATOM 820 N N . THR A 1 108 ? 15.103 15.458 8.751 1.00 94.81 108 THR A N 1
ATOM 821 C CA . THR A 1 108 ? 13.900 15.570 9.584 1.00 94.81 108 THR A CA 1
ATOM 822 C C . THR A 1 108 ? 14.069 16.623 10.673 1.00 94.81 108 THR A C 1
ATOM 824 O O . THR A 1 108 ? 15.015 16.579 11.456 1.00 94.81 108 THR A O 1
ATOM 827 N N . PHE A 1 109 ? 13.138 17.574 10.750 1.00 94.62 109 PHE A N 1
ATOM 828 C CA . PHE A 1 109 ? 13.075 18.531 11.856 1.00 94.62 109 PHE A CA 1
ATOM 829 C C . PHE A 1 109 ? 12.574 17.840 13.145 1.00 94.62 109 PHE A C 1
ATOM 831 O O . PHE A 1 109 ? 11.851 16.847 13.053 1.00 94.62 109 PHE A O 1
ATOM 838 N N . PRO A 1 110 ? 12.896 18.356 14.347 1.00 96.25 110 PRO A N 1
ATOM 839 C CA . PRO A 1 110 ? 13.719 19.539 14.626 1.00 96.25 110 PRO A CA 1
ATOM 840 C C . PRO A 1 110 ? 15.227 19.257 14.695 1.00 96.25 110 PRO A C 1
ATOM 842 O O . PRO A 1 110 ? 16.011 20.199 14.678 1.00 96.25 110 PRO A O 1
ATOM 845 N N . THR A 1 111 ? 15.642 17.992 14.778 1.00 95.12 111 THR A N 1
ATOM 846 C CA . THR A 1 111 ? 17.045 17.603 15.004 1.00 95.12 111 THR A CA 1
ATOM 847 C C . THR A 1 111 ? 17.929 17.738 13.764 1.00 95.12 111 THR A C 1
ATOM 849 O O . THR A 1 111 ? 19.147 17.794 13.893 1.00 95.12 111 THR A O 1
ATOM 852 N N . LEU A 1 112 ? 17.325 17.845 12.573 1.00 94.88 112 LEU A N 1
ATOM 853 C CA . LEU A 1 112 ? 18.007 17.891 11.273 1.00 94.88 112 LEU A CA 1
ATOM 854 C C . LEU A 1 112 ? 18.838 16.632 10.979 1.00 94.88 112 LEU A C 1
ATOM 856 O O . LEU A 1 112 ? 19.783 16.677 10.185 1.00 94.88 112 LEU A O 1
ATOM 860 N N . ASP A 1 113 ? 18.450 15.508 11.580 1.00 94.69 113 ASP A N 1
ATOM 861 C CA . ASP A 1 113 ? 19.013 14.195 11.283 1.00 94.69 113 ASP A CA 1
ATOM 862 C C . ASP A 1 113 ? 18.651 13.753 9.865 1.00 94.69 113 ASP A C 1
ATOM 864 O O . ASP A 1 113 ? 17.594 14.104 9.337 1.00 94.69 113 ASP A O 1
ATOM 868 N N . CYS A 1 114 ? 19.518 12.942 9.259 1.00 94.12 114 CYS A N 1
ATOM 869 C CA . CYS A 1 114 ? 19.226 12.278 7.992 1.00 94.12 114 CYS A CA 1
ATOM 870 C C . CYS A 1 114 ? 18.049 11.305 8.163 1.00 94.12 114 CYS A C 1
ATOM 872 O O . CYS A 1 114 ? 18.079 10.429 9.035 1.00 94.12 114 CYS A O 1
ATOM 874 N N . SER A 1 115 ? 17.029 11.421 7.308 1.00 95.31 115 SER A N 1
ATOM 875 C CA . SER A 1 115 ? 15.817 10.593 7.397 1.00 95.31 115 SER A CA 1
ATOM 876 C C . SER A 1 115 ? 16.137 9.097 7.266 1.00 95.31 115 SER A C 1
ATOM 878 O O . SER A 1 115 ? 15.634 8.266 8.030 1.00 95.31 115 SER A O 1
ATOM 880 N N . ALA A 1 116 ? 17.045 8.761 6.344 1.00 94.25 116 ALA A N 1
ATOM 881 C CA . ALA A 1 116 ? 17.465 7.401 6.066 1.00 94.25 116 ALA A CA 1
ATOM 882 C C . ALA A 1 116 ? 18.219 6.792 7.252 1.00 94.25 116 ALA A C 1
ATOM 884 O O . ALA A 1 116 ? 18.064 5.597 7.499 1.00 94.25 116 ALA A O 1
ATOM 885 N N . CYS A 1 117 ? 18.966 7.590 8.023 1.00 93.88 117 CYS A N 1
ATOM 886 C CA . CYS A 1 117 ? 19.667 7.108 9.216 1.00 93.88 117 CYS A CA 1
ATOM 887 C C . CYS A 1 117 ? 18.701 6.611 10.300 1.00 93.88 117 CYS A C 1
ATOM 889 O O . CYS A 1 117 ? 19.027 5.672 11.018 1.00 93.88 117 CYS A O 1
ATOM 891 N N . ILE A 1 118 ? 17.509 7.207 10.402 1.00 95.00 118 ILE A N 1
ATOM 892 C CA . ILE A 1 118 ? 16.495 6.823 11.395 1.00 95.00 118 ILE A CA 1
ATOM 893 C C . ILE A 1 118 ? 15.608 5.693 10.865 1.00 95.00 118 ILE A C 1
ATOM 895 O O . ILE A 1 118 ? 15.261 4.758 11.589 1.00 95.00 118 ILE A O 1
ATOM 899 N N . LEU A 1 119 ? 15.206 5.786 9.598 1.00 96.56 119 LEU A N 1
ATOM 900 C CA . LEU A 1 119 ? 14.180 4.921 9.030 1.00 96.56 119 LEU A CA 1
ATOM 901 C C . LEU A 1 119 ? 14.735 3.608 8.466 1.00 96.56 119 LEU A C 1
ATOM 903 O O . LEU A 1 119 ? 14.091 2.574 8.624 1.00 96.56 119 LEU A O 1
ATOM 907 N N . THR A 1 120 ? 15.919 3.615 7.848 1.00 95.75 120 THR A N 1
ATOM 908 C CA . THR A 1 120 ? 16.495 2.406 7.227 1.00 95.75 120 THR A CA 1
ATOM 909 C C . THR A 1 120 ? 16.697 1.263 8.230 1.00 95.75 120 THR A C 1
ATOM 911 O O . THR A 1 120 ? 16.336 0.136 7.885 1.00 95.75 120 THR A O 1
ATOM 914 N N . PRO A 1 121 ? 17.182 1.499 9.472 1.00 96.81 121 PRO A N 1
ATOM 915 C CA . PRO A 1 121 ? 17.244 0.446 10.487 1.00 96.81 121 PRO A CA 1
ATOM 916 C C . PRO A 1 121 ? 15.866 -0.165 10.765 1.00 96.81 121 PRO A C 1
ATOM 918 O O . PRO A 1 121 ? 15.698 -1.370 10.633 1.00 96.81 121 PRO A O 1
ATOM 921 N N . LYS A 1 122 ? 14.841 0.668 10.991 1.00 97.31 122 LYS A N 1
ATOM 922 C CA . LYS A 1 122 ? 13.463 0.203 11.235 1.00 97.31 122 LYS A CA 1
ATOM 923 C C . LYS A 1 122 ? 12.876 -0.564 10.051 1.00 97.31 122 LYS A C 1
ATOM 925 O O . LYS A 1 122 ? 12.124 -1.515 10.243 1.00 97.31 122 LYS A O 1
ATOM 930 N N . MET A 1 123 ? 13.196 -0.156 8.823 1.00 97.88 123 MET A N 1
ATOM 931 C CA . MET A 1 123 ? 12.803 -0.897 7.627 1.00 97.88 123 MET A CA 1
ATOM 932 C C . MET A 1 123 ? 13.464 -2.279 7.589 1.00 97.88 123 MET A C 1
ATOM 934 O O . MET A 1 123 ? 12.788 -3.264 7.310 1.00 97.88 123 MET A O 1
ATOM 938 N N . SER A 1 124 ? 14.766 -2.357 7.879 1.00 96.88 124 SER A N 1
ATOM 939 C CA . SER A 1 124 ? 15.508 -3.621 7.953 1.00 96.88 124 SER A CA 1
ATOM 940 C C . SER A 1 124 ? 14.949 -4.541 9.038 1.00 96.88 124 SER A C 1
ATOM 942 O O . SER A 1 124 ? 14.719 -5.724 8.777 1.00 96.88 124 SER A O 1
ATOM 944 N N . ASP A 1 125 ? 14.664 -3.992 10.219 1.00 97.31 125 ASP A N 1
ATOM 945 C CA . ASP A 1 125 ? 14.063 -4.728 11.330 1.00 97.31 125 ASP A CA 1
ATOM 946 C C . ASP A 1 125 ? 12.706 -5.287 10.895 1.00 97.31 125 ASP A C 1
ATOM 948 O O . ASP A 1 125 ? 12.495 -6.496 10.920 1.00 97.31 125 ASP A O 1
ATOM 952 N N . ALA A 1 126 ? 11.819 -4.443 10.357 1.00 97.50 126 ALA A N 1
ATOM 953 C CA . ALA A 1 126 ? 10.497 -4.879 9.915 1.00 97.50 126 ALA A CA 1
ATOM 954 C C . ALA A 1 126 ? 10.543 -5.898 8.764 1.00 97.50 126 ALA A C 1
ATOM 956 O O . ALA A 1 126 ? 9.690 -6.780 8.684 1.00 97.50 126 ALA A O 1
ATOM 957 N N . GLY A 1 127 ? 11.529 -5.786 7.871 1.00 96.19 127 GLY A N 1
ATOM 958 C CA . GLY A 1 127 ? 11.719 -6.706 6.751 1.00 96.19 127 GLY A CA 1
ATOM 959 C C . GLY A 1 127 ? 12.276 -8.075 7.144 1.00 96.19 127 GLY A C 1
ATOM 960 O O . GLY A 1 127 ? 12.105 -9.022 6.381 1.00 96.19 127 GLY A O 1
ATOM 961 N N . SER A 1 128 ? 12.929 -8.188 8.304 1.00 96.00 128 SER A N 1
ATOM 962 C CA . SER A 1 128 ? 13.564 -9.426 8.784 1.00 96.00 128 SER A CA 1
ATOM 963 C C . SER A 1 128 ? 12.914 -10.012 10.044 1.00 96.00 128 SER A C 1
ATOM 965 O O . SER A 1 128 ? 13.258 -11.122 10.454 1.00 96.00 128 SER A O 1
ATOM 967 N N . HIS A 1 129 ? 11.951 -9.306 10.644 1.00 98.00 129 HIS A N 1
ATOM 968 C CA . HIS A 1 129 ? 11.312 -9.711 11.890 1.00 98.00 129 HIS A CA 1
ATOM 969 C C . HIS A 1 129 ? 10.487 -11.009 11.732 1.00 98.00 129 HIS A C 1
ATOM 971 O O . HIS A 1 129 ? 9.604 -11.073 10.874 1.00 98.00 129 HIS A O 1
ATOM 977 N N . PRO A 1 130 ? 10.655 -12.025 12.604 1.00 97.50 130 PRO A N 1
ATOM 978 C CA . PRO A 1 130 ? 10.000 -13.333 12.450 1.00 97.50 130 PRO A CA 1
ATOM 979 C C . PRO A 1 130 ? 8.465 -13.272 12.537 1.00 97.50 130 PRO A C 1
ATOM 981 O O . PRO A 1 130 ? 7.759 -14.029 11.865 1.00 97.50 130 PRO A O 1
ATOM 984 N N . ASN A 1 131 ? 7.929 -12.348 13.340 1.00 97.88 131 ASN A N 1
ATOM 985 C CA . ASN A 1 131 ? 6.482 -12.157 13.485 1.00 97.88 131 ASN A CA 1
ATOM 986 C C . ASN A 1 131 ? 5.868 -11.216 12.435 1.00 97.88 131 ASN A C 1
ATOM 988 O O . ASN A 1 131 ? 4.648 -11.060 12.434 1.00 97.88 131 ASN A O 1
ATOM 992 N N . ILE A 1 132 ? 6.654 -10.616 11.533 1.00 98.44 132 ILE A N 1
ATOM 993 C CA . ILE A 1 132 ? 6.135 -9.724 10.487 1.00 98.44 132 ILE A CA 1
ATOM 994 C C . ILE A 1 132 ? 6.176 -10.450 9.144 1.00 98.44 132 ILE A C 1
ATOM 996 O O . ILE A 1 132 ? 7.215 -10.907 8.686 1.00 98.44 132 ILE A O 1
ATOM 1000 N N . GLU A 1 133 ? 5.026 -10.562 8.488 1.00 98.00 133 GLU A N 1
ATOM 1001 C CA . GLU A 1 133 ? 4.947 -10.953 7.085 1.00 98.00 133 GLU A CA 1
ATOM 1002 C C . GLU A 1 133 ? 4.836 -9.702 6.214 1.00 98.00 133 GLU A C 1
ATOM 1004 O O . GLU A 1 133 ? 3.769 -9.092 6.104 1.00 98.00 133 GLU A O 1
ATOM 1009 N N . LEU A 1 134 ? 5.952 -9.315 5.594 1.00 97.88 134 LEU A N 1
ATOM 1010 C CA . LEU A 1 134 ? 6.001 -8.170 4.694 1.00 97.88 134 LEU A CA 1
ATOM 1011 C C . LEU A 1 134 ? 5.459 -8.533 3.302 1.00 97.88 134 LEU A C 1
ATOM 1013 O O . LEU A 1 134 ? 6.098 -9.223 2.509 1.00 97.88 134 LEU A O 1
ATOM 1017 N N . MET A 1 135 ? 4.295 -7.987 2.967 1.00 97.38 135 MET A N 1
ATOM 1018 C CA . MET A 1 135 ? 3.651 -8.075 1.658 1.00 97.38 135 MET A CA 1
ATOM 1019 C C . MET A 1 135 ? 3.877 -6.766 0.894 1.00 97.38 135 MET A C 1
ATOM 1021 O O . MET A 1 135 ? 2.981 -5.936 0.743 1.00 97.38 135 MET A O 1
ATOM 1025 N N . SER A 1 136 ? 5.103 -6.568 0.420 1.00 96.50 136 SER A N 1
ATOM 1026 C CA . SER A 1 136 ? 5.454 -5.425 -0.431 1.00 96.50 136 SER A CA 1
ATOM 1027 C C . SER A 1 136 ? 4.907 -5.593 -1.854 1.00 96.50 136 SER A C 1
ATOM 1029 O O . SER A 1 136 ? 4.657 -6.711 -2.314 1.00 96.50 136 SER A O 1
ATOM 1031 N N . TYR A 1 137 ? 4.724 -4.486 -2.573 1.00 97.25 137 TYR A N 1
ATOM 1032 C CA . TYR A 1 137 ? 4.057 -4.446 -3.877 1.00 97.25 137 TYR A CA 1
ATOM 1033 C C . TYR A 1 137 ? 2.669 -5.110 -3.869 1.00 97.25 137 TYR A C 1
ATOM 1035 O O . TYR A 1 137 ? 2.292 -5.834 -4.791 1.00 97.25 137 TYR A O 1
ATOM 1043 N N . SER A 1 138 ? 1.908 -4.899 -2.798 1.00 97.88 138 SER A N 1
ATOM 1044 C CA . SER A 1 138 ? 0.611 -5.529 -2.561 1.00 97.88 138 SER A CA 1
ATOM 1045 C C . SER A 1 138 ? -0.417 -4.517 -2.064 1.00 97.88 138 SER A C 1
ATOM 1047 O O . SER A 1 138 ? -0.086 -3.548 -1.394 1.00 97.88 138 SER A O 1
ATOM 1049 N N . GLU A 1 139 ? -1.684 -4.733 -2.396 1.00 97.81 139 GLU A N 1
ATOM 1050 C CA . GLU A 1 139 ? -2.775 -3.820 -2.043 1.00 97.81 139 GLU A CA 1
ATOM 1051 C C . GLU A 1 139 ? -3.933 -4.594 -1.423 1.00 97.81 139 GLU A C 1
ATOM 1053 O O . GLU A 1 139 ? -4.293 -5.674 -1.895 1.00 97.81 139 GLU A O 1
ATOM 1058 N N . VAL A 1 140 ? -4.542 -4.030 -0.382 1.00 98.00 140 VAL A N 1
ATOM 1059 C CA . VAL A 1 140 ? -5.811 -4.537 0.144 1.00 98.00 140 VAL A CA 1
ATOM 1060 C C . VAL A 1 140 ? -6.917 -4.181 -0.844 1.00 98.00 140 VAL A C 1
ATOM 1062 O O . VAL A 1 140 ? -7.085 -3.011 -1.180 1.00 98.00 140 VAL A O 1
ATOM 1065 N N . VAL A 1 141 ? -7.653 -5.185 -1.321 1.00 97.75 141 VAL A N 1
ATOM 1066 C CA . VAL A 1 141 ? -8.741 -4.990 -2.296 1.00 97.75 1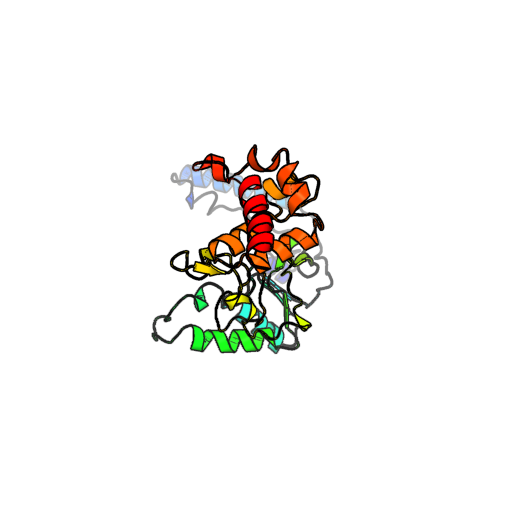41 VAL A CA 1
ATOM 1067 C C . VAL A 1 141 ? -10.123 -5.040 -1.663 1.00 97.75 141 VAL A C 1
ATOM 1069 O O . VAL A 1 141 ? -11.037 -4.395 -2.160 1.00 97.75 141 VAL A O 1
ATOM 1072 N N . ASP A 1 142 ? -10.277 -5.799 -0.581 1.00 98.00 142 ASP A N 1
ATOM 1073 C CA . ASP A 1 142 ? -11.558 -5.979 0.094 1.00 98.00 142 ASP A CA 1
ATOM 1074 C C . ASP A 1 142 ? -11.340 -6.340 1.566 1.00 98.00 142 ASP A C 1
ATOM 1076 O O . ASP A 1 142 ? -10.419 -7.093 1.903 1.00 98.00 142 ASP A O 1
ATOM 1080 N N . VAL A 1 143 ? -12.193 -5.790 2.430 1.00 97.81 143 VAL A N 1
ATOM 1081 C CA . VAL A 1 143 ? -12.212 -6.039 3.873 1.00 97.81 143 VAL A CA 1
ATOM 1082 C C . VAL A 1 143 ? -13.651 -6.320 4.275 1.00 97.81 143 VAL A C 1
ATOM 1084 O O . VAL A 1 143 ? -14.520 -5.458 4.162 1.00 97.81 143 VAL A O 1
ATOM 1087 N N . SER A 1 144 ? -13.892 -7.513 4.805 1.00 97.69 144 SER A N 1
ATOM 1088 C CA . SER A 1 144 ? -15.196 -7.927 5.318 1.00 97.69 144 SER A CA 1
ATOM 1089 C C . SER A 1 144 ? -15.088 -8.440 6.755 1.00 97.69 144 SER A C 1
ATOM 1091 O O . SER A 1 144 ? -14.001 -8.749 7.251 1.00 97.69 144 SER A O 1
ATOM 1093 N N . GLY A 1 145 ? -16.225 -8.522 7.447 1.00 95.50 145 GLY A N 1
ATOM 1094 C CA . GLY A 1 145 ? -16.304 -8.964 8.841 1.00 95.50 145 GLY A CA 1
ATOM 1095 C C . GLY A 1 145 ? -16.460 -7.811 9.833 1.00 95.50 145 GLY A C 1
ATOM 1096 O O . GLY A 1 145 ? -16.993 -6.754 9.505 1.00 95.50 145 GLY A O 1
ATOM 1097 N N . TYR A 1 146 ? -16.048 -8.043 11.074 1.00 94.31 146 TYR A N 1
ATOM 1098 C CA . TYR A 1 146 ? -16.177 -7.104 12.191 1.00 94.31 146 TYR A CA 1
ATOM 1099 C C . TYR A 1 146 ? -14.991 -7.256 13.146 1.00 94.31 146 TYR A C 1
ATOM 1101 O O . TYR A 1 146 ? -14.159 -8.147 12.973 1.00 94.31 146 TYR A O 1
ATOM 1109 N N . VAL A 1 147 ? -14.916 -6.393 14.164 1.00 93.81 147 VAL A N 1
ATOM 1110 C CA . VAL A 1 147 ? -13.815 -6.358 15.142 1.00 93.81 147 VAL A CA 1
ATOM 1111 C C . VAL A 1 147 ? -13.467 -7.766 15.645 1.00 93.81 147 VAL A C 1
ATOM 1113 O O . VAL A 1 147 ? -14.318 -8.487 16.167 1.00 93.81 147 VAL A O 1
ATOM 1116 N N . GLY A 1 148 ? -12.205 -8.156 15.447 1.00 92.94 148 GLY A N 1
ATOM 1117 C CA . GLY A 1 148 ? -11.646 -9.457 15.829 1.00 92.94 148 GLY A CA 1
ATOM 1118 C C . GLY A 1 148 ? -11.862 -10.602 14.833 1.00 92.94 148 GLY A C 1
ATOM 1119 O O . GLY A 1 148 ? -11.230 -11.641 14.982 1.00 92.94 148 GLY A O 1
ATOM 1120 N N . ASN A 1 149 ? -12.705 -10.436 13.810 1.00 95.38 149 ASN A N 1
ATOM 1121 C CA . ASN A 1 149 ? -13.036 -11.469 12.819 1.00 95.38 149 ASN A CA 1
ATOM 1122 C C . ASN A 1 149 ? -13.051 -10.888 11.399 1.00 95.38 149 ASN A C 1
ATOM 1124 O O . ASN A 1 149 ? -14.037 -11.011 10.669 1.00 95.38 149 ASN A O 1
ATOM 1128 N N . PHE A 1 150 ? -11.965 -10.221 11.016 1.00 97.12 150 PHE A N 1
ATOM 1129 C CA . PHE A 1 150 ? -11.818 -9.678 9.671 1.00 97.12 150 PHE A CA 1
ATOM 1130 C C . PHE A 1 150 ? -11.371 -10.752 8.679 1.00 97.12 150 PHE A C 1
ATOM 1132 O O . PHE A 1 150 ? -10.522 -11.592 8.982 1.00 97.12 150 PHE A O 1
ATOM 1139 N N . LYS A 1 151 ? -11.921 -10.691 7.467 1.00 97.06 151 LYS A N 1
ATOM 1140 C CA . LYS A 1 151 ? -11.423 -11.397 6.287 1.00 97.06 151 LYS A CA 1
ATOM 1141 C C . LYS A 1 151 ? -10.964 -10.350 5.287 1.00 97.06 151 LYS A C 1
ATOM 1143 O O . LYS A 1 151 ? -11.750 -9.490 4.893 1.00 97.06 151 LYS A O 1
ATOM 1148 N N . VAL A 1 152 ? -9.691 -10.417 4.913 1.00 97.69 152 VAL A N 1
ATOM 1149 C CA . VAL A 1 152 ? -9.063 -9.415 4.053 1.00 97.69 152 VAL A CA 1
ATOM 1150 C C . VAL A 1 152 ? -8.494 -10.081 2.816 1.00 97.69 152 VAL A C 1
ATOM 1152 O O . VAL A 1 152 ? -7.720 -11.031 2.915 1.00 97.69 152 VAL A O 1
ATOM 1155 N N . ASN A 1 153 ? -8.858 -9.553 1.653 1.00 98.00 153 ASN A N 1
ATOM 1156 C CA . ASN A 1 153 ? -8.290 -9.960 0.380 1.00 98.00 153 ASN A CA 1
ATOM 1157 C C . ASN A 1 153 ? -7.139 -9.014 0.022 1.00 98.00 153 ASN A C 1
ATOM 1159 O O . ASN A 1 153 ? -7.326 -7.800 -0.082 1.00 98.00 153 ASN A O 1
ATOM 1163 N N . VAL A 1 154 ? -5.946 -9.577 -0.180 1.00 98.06 154 VAL A N 1
ATOM 1164 C CA . VAL A 1 154 ? -4.736 -8.829 -0.550 1.00 98.06 154 VAL A CA 1
ATOM 1165 C C . VAL A 1 154 ? -4.293 -9.244 -1.947 1.00 98.06 154 VAL A C 1
ATOM 1167 O O . VAL A 1 154 ? -3.973 -10.406 -2.199 1.00 98.06 154 VAL A O 1
ATOM 1170 N N . ARG A 1 155 ? -4.238 -8.282 -2.867 1.00 97.62 155 ARG A N 1
ATOM 1171 C CA . ARG A 1 155 ? -3.716 -8.470 -4.220 1.00 97.62 155 ARG A CA 1
ATOM 1172 C C . ARG A 1 155 ? -2.211 -8.231 -4.220 1.00 97.62 155 ARG A C 1
ATOM 1174 O O . ARG A 1 155 ? -1.772 -7.085 -4.159 1.00 97.62 155 ARG A O 1
ATOM 1181 N N . LYS A 1 156 ? -1.427 -9.303 -4.350 1.00 96.44 156 LYS A N 1
ATOM 1182 C CA . LYS A 1 156 ? 0.018 -9.218 -4.614 1.00 96.44 156 LYS A CA 1
ATOM 1183 C C . LYS A 1 156 ? 0.241 -8.885 -6.092 1.00 96.44 156 LYS A C 1
ATOM 1185 O O . LYS A 1 156 ? -0.136 -9.673 -6.960 1.00 96.44 156 LYS A O 1
ATOM 1190 N N . LYS A 1 157 ? 0.807 -7.714 -6.398 1.00 95.12 157 LYS A N 1
ATOM 1191 C CA . LYS A 1 157 ? 1.084 -7.309 -7.785 1.00 95.12 157 LYS A CA 1
ATOM 1192 C C . LYS A 1 157 ? 2.269 -8.112 -8.328 1.00 95.12 157 LYS A C 1
ATOM 1194 O O . LYS A 1 157 ? 3.211 -8.438 -7.606 1.00 95.12 157 LYS A O 1
ATOM 1199 N N . ALA A 1 158 ? 2.229 -8.443 -9.617 1.00 94.19 158 ALA A N 1
ATOM 1200 C CA . ALA A 1 158 ? 3.310 -9.184 -10.255 1.00 94.19 158 ALA A CA 1
ATOM 1201 C C . ALA A 1 158 ? 4.544 -8.283 -10.408 1.00 94.19 158 ALA A C 1
ATOM 1203 O O . ALA A 1 158 ? 4.530 -7.348 -11.201 1.00 94.19 158 ALA A O 1
ATOM 1204 N N . ARG A 1 159 ? 5.623 -8.584 -9.675 1.00 94.12 159 ARG A N 1
ATOM 1205 C CA . ARG A 1 159 ? 6.920 -7.890 -9.817 1.00 94.12 159 ARG A CA 1
ATOM 1206 C C . ARG A 1 159 ? 7.640 -8.228 -11.125 1.00 94.12 159 ARG A C 1
ATOM 1208 O O . ARG A 1 159 ? 8.549 -7.506 -11.521 1.00 94.12 159 ARG A O 1
ATOM 1215 N N . TYR A 1 160 ? 7.263 -9.345 -11.759 1.00 94.88 160 TYR A N 1
ATOM 1216 C CA . TYR A 1 160 ? 7.958 -9.976 -12.894 1.00 94.88 160 TYR A CA 1
ATOM 1217 C C . TYR A 1 160 ? 9.438 -10.303 -12.629 1.00 94.88 160 TYR A C 1
ATOM 1219 O O . TYR A 1 160 ? 10.199 -10.564 -13.557 1.00 94.88 160 TYR A O 1
ATOM 1227 N N . VAL A 1 161 ? 9.822 -10.318 -11.355 1.00 94.25 161 VAL A N 1
ATOM 1228 C CA . VAL A 1 161 ? 11.117 -10.743 -10.839 1.00 94.25 161 VAL A CA 1
ATOM 1229 C C . VAL A 1 161 ? 10.818 -11.733 -9.724 1.00 94.25 161 VAL A C 1
ATOM 1231 O O . VAL A 1 161 ? 9.948 -11.481 -8.887 1.00 94.25 161 VAL A O 1
ATOM 1234 N N . ASP A 1 162 ? 11.506 -12.868 -9.751 1.00 93.75 162 ASP A N 1
ATOM 1235 C CA . ASP A 1 162 ? 11.424 -13.871 -8.696 1.00 93.75 162 ASP A CA 1
ATOM 1236 C C . ASP A 1 162 ? 12.133 -13.328 -7.447 1.00 93.75 162 ASP A C 1
ATOM 1238 O O . ASP A 1 162 ? 13.337 -13.063 -7.478 1.00 93.75 162 ASP A O 1
ATOM 1242 N N . VAL A 1 163 ? 11.360 -13.098 -6.384 1.00 92.25 163 VAL A N 1
ATOM 1243 C CA . VAL A 1 163 ? 11.822 -12.462 -5.142 1.00 92.25 163 VAL A CA 1
ATOM 1244 C C . VAL A 1 163 ? 12.898 -13.316 -4.472 1.00 92.25 163 VAL A C 1
ATOM 1246 O O . VAL A 1 163 ? 13.887 -12.762 -4.004 1.00 92.25 163 VAL A O 1
ATOM 1249 N N . ASP A 1 164 ? 12.761 -14.642 -4.520 1.00 92.50 164 ASP A N 1
ATOM 1250 C CA . ASP A 1 164 ? 13.665 -15.577 -3.841 1.00 92.50 164 ASP A CA 1
ATOM 1251 C C . ASP A 1 164 ? 15.000 -15.744 -4.583 1.00 92.50 164 ASP A C 1
ATOM 1253 O O . ASP A 1 164 ? 16.002 -16.155 -4.002 1.00 92.50 164 ASP A O 1
ATOM 1257 N N . LYS A 1 165 ? 15.035 -15.413 -5.881 1.00 94.88 165 LYS A N 1
ATOM 1258 C CA . LYS A 1 165 ? 16.244 -15.501 -6.724 1.00 94.88 165 LYS A CA 1
ATOM 1259 C C . LYS A 1 165 ? 16.910 -14.152 -6.979 1.00 94.88 165 LYS A C 1
ATOM 1261 O O . LYS A 1 165 ? 18.016 -14.106 -7.518 1.00 94.88 165 LYS A O 1
ATOM 1266 N N . CYS A 1 166 ? 16.241 -13.047 -6.664 1.00 95.25 166 CYS A N 1
ATOM 1267 C CA . CYS A 1 166 ? 16.782 -11.718 -6.897 1.00 95.25 166 CYS A CA 1
ATOM 1268 C C . CYS A 1 166 ? 17.877 -11.403 -5.874 1.00 95.25 166 CYS A C 1
ATOM 1270 O O . CYS A 1 166 ? 17.620 -11.331 -4.679 1.00 95.25 166 CYS A O 1
ATOM 1272 N N . THR A 1 167 ? 19.095 -11.144 -6.347 1.00 94.81 167 THR A N 1
ATOM 1273 C CA . THR A 1 167 ? 20.230 -10.778 -5.481 1.00 94.81 167 THR A CA 1
ATOM 1274 C C . THR A 1 167 ? 20.349 -9.274 -5.229 1.00 94.81 167 THR A C 1
ATOM 1276 O O . THR A 1 167 ? 21.232 -8.840 -4.495 1.00 94.81 167 THR A O 1
ATOM 1279 N N . GLY A 1 168 ? 19.514 -8.451 -5.872 1.00 94.06 168 GLY A N 1
ATOM 1280 C CA . GLY A 1 168 ? 19.578 -6.995 -5.735 1.00 94.06 168 GLY A CA 1
ATOM 1281 C C . GLY A 1 168 ? 20.829 -6.341 -6.352 1.00 94.06 168 GLY A C 1
ATOM 1282 O O . GLY A 1 168 ? 21.142 -5.206 -6.002 1.00 94.06 168 GLY A O 1
ATOM 1283 N N . CYS A 1 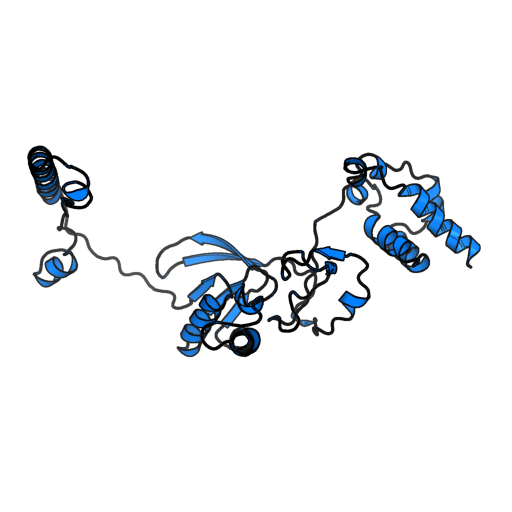169 ? 21.542 -7.010 -7.273 1.00 94.69 169 CYS A N 1
ATOM 1284 C CA . CYS A 1 169 ? 22.835 -6.538 -7.803 1.00 94.69 169 CYS A CA 1
ATOM 1285 C C . CYS A 1 169 ? 22.772 -5.312 -8.737 1.00 94.69 169 CYS A C 1
ATOM 1287 O O . CYS A 1 169 ? 23.758 -4.595 -8.875 1.00 94.69 169 CYS A O 1
ATOM 1289 N N . GLY A 1 170 ? 21.638 -5.066 -9.399 1.00 93.50 170 GLY A N 1
ATOM 1290 C CA . GLY A 1 170 ? 21.442 -3.900 -10.272 1.00 93.50 170 GLY A CA 1
ATOM 1291 C C . GLY A 1 170 ? 21.994 -4.005 -11.701 1.00 93.50 170 GLY A C 1
ATOM 1292 O O . GLY A 1 170 ? 21.823 -3.063 -12.470 1.00 93.50 170 GLY A O 1
ATOM 1293 N N . GLU A 1 171 ? 22.570 -5.136 -12.118 1.00 94.44 171 GLU A N 1
ATOM 1294 C CA . GLU A 1 171 ? 23.051 -5.316 -13.507 1.00 94.44 171 GLU A CA 1
ATOM 1295 C C . GLU A 1 171 ? 21.935 -5.155 -14.553 1.00 94.44 171 GLU A C 1
ATOM 1297 O O . GLU A 1 171 ? 22.151 -4.638 -15.647 1.00 94.44 171 GLU A O 1
ATOM 1302 N N . CYS A 1 172 ? 20.704 -5.522 -14.192 1.00 93.56 172 CYS A N 1
ATOM 1303 C CA . CYS A 1 172 ? 19.540 -5.382 -15.061 1.00 93.56 172 CYS A CA 1
ATOM 1304 C C . CYS A 1 172 ? 19.178 -3.922 -15.396 1.00 93.56 172 CYS A C 1
ATOM 1306 O O . CYS A 1 172 ? 18.665 -3.662 -16.483 1.00 93.56 172 CYS A O 1
ATOM 1308 N N . VAL A 1 173 ? 19.467 -2.974 -14.498 1.00 93.94 173 VAL A N 1
ATOM 1309 C CA . VAL A 1 173 ? 19.218 -1.538 -14.715 1.00 93.94 173 VAL A CA 1
ATOM 1310 C C . VAL A 1 173 ? 20.147 -1.002 -15.798 1.00 93.94 173 VAL A C 1
ATOM 1312 O O . VAL A 1 173 ? 19.692 -0.314 -16.704 1.00 93.94 173 VAL A O 1
ATOM 1315 N N . LYS A 1 174 ? 21.431 -1.383 -15.760 1.00 91.19 174 LYS A N 1
ATOM 1316 C CA . LYS A 1 174 ? 22.466 -0.893 -16.689 1.00 91.19 174 LYS A CA 1
ATOM 1317 C C . LYS A 1 174 ? 22.178 -1.236 -18.152 1.00 91.19 174 LYS A C 1
ATOM 1319 O O . LYS A 1 174 ? 22.587 -0.507 -19.048 1.00 91.19 174 LYS A O 1
ATOM 1324 N N . VAL A 1 175 ? 21.504 -2.360 -18.394 1.00 89.75 175 VAL A N 1
ATOM 1325 C CA . VAL A 1 175 ? 21.185 -2.844 -19.747 1.00 89.75 175 VAL A CA 1
ATOM 1326 C C . VAL A 1 175 ? 19.788 -2.442 -20.220 1.00 89.75 175 VAL A C 1
ATOM 1328 O O . VAL A 1 175 ? 19.444 -2.702 -21.373 1.00 89.75 175 VAL A O 1
ATOM 1331 N N . CYS A 1 176 ? 18.959 -1.850 -19.355 1.00 88.81 176 CYS A N 1
ATOM 1332 C CA . CYS A 1 176 ? 17.574 -1.544 -19.684 1.00 88.81 176 CYS A CA 1
ATOM 1333 C C . CYS A 1 176 ? 17.499 -0.380 -20.685 1.00 88.81 176 CYS A C 1
ATOM 1335 O O . CYS A 1 176 ? 17.996 0.702 -20.386 1.00 88.81 176 CYS A O 1
ATOM 1337 N N . PRO A 1 177 ? 16.851 -0.554 -21.852 1.00 83.75 177 PRO A N 1
ATOM 1338 C CA . PRO A 1 177 ? 16.818 0.491 -22.866 1.00 83.75 177 PRO A CA 1
ATOM 1339 C C . PRO A 1 177 ? 15.655 1.479 -22.718 1.00 83.75 177 PRO A C 1
ATOM 1341 O O . PRO A 1 177 ? 15.468 2.331 -23.581 1.00 83.75 177 PRO A O 1
ATOM 1344 N N . VAL A 1 178 ? 14.837 1.330 -21.673 1.00 86.44 178 VAL A N 1
ATOM 1345 C CA . VAL A 1 178 ? 13.612 2.107 -21.468 1.00 86.44 178 VAL A CA 1
ATOM 1346 C C . VAL A 1 178 ? 13.774 2.986 -20.244 1.00 86.44 178 VAL A C 1
ATOM 1348 O O . VAL A 1 178 ? 13.952 2.464 -19.143 1.00 86.44 178 VAL A O 1
ATOM 1351 N N . GLU A 1 179 ? 13.626 4.289 -20.448 1.00 88.81 179 GLU A N 1
ATOM 1352 C CA . GLU A 1 179 ? 13.613 5.307 -19.401 1.00 88.81 179 GLU A CA 1
ATOM 1353 C C . GLU A 1 179 ? 12.189 5.828 -19.178 1.00 88.81 179 GLU A C 1
ATOM 1355 O O . GLU A 1 179 ? 11.411 5.999 -20.121 1.00 88.81 179 GLU A O 1
ATOM 1360 N N . VAL A 1 180 ? 11.834 6.036 -17.914 1.00 91.19 180 VAL A N 1
ATOM 1361 C CA . VAL A 1 180 ? 10.550 6.571 -17.460 1.00 91.19 180 VAL A CA 1
ATOM 1362 C C . VAL A 1 180 ? 10.774 7.512 -16.272 1.00 91.19 180 VAL A C 1
ATOM 1364 O O . VAL A 1 180 ? 11.694 7.275 -15.489 1.00 91.19 180 VAL A O 1
ATOM 1367 N N . PRO A 1 181 ? 9.935 8.544 -16.071 1.00 94.19 181 PRO A N 1
ATOM 1368 C CA . PRO A 1 181 ? 10.073 9.435 -14.921 1.00 94.19 181 PRO A CA 1
ATOM 1369 C C . PRO A 1 181 ? 9.997 8.669 -13.594 1.00 94.19 181 PRO A C 1
ATOM 1371 O O . PRO A 1 181 ? 9.132 7.809 -13.422 1.00 94.19 181 PRO A O 1
ATOM 1374 N N . SER A 1 182 ? 10.898 8.980 -12.662 1.00 94.56 182 SER A N 1
ATOM 1375 C CA . SER A 1 182 ? 10.948 8.362 -11.333 1.00 94.56 182 SER A CA 1
ATOM 1376 C C . SER A 1 182 ? 9.824 8.894 -10.446 1.00 94.56 182 SER A C 1
ATOM 1378 O O . SER A 1 182 ? 9.788 10.082 -10.129 1.00 94.56 182 SER A O 1
ATOM 1380 N N . GLU A 1 183 ? 8.909 8.027 -10.005 1.00 93.75 183 GLU A N 1
ATOM 1381 C CA . GLU A 1 183 ? 7.855 8.398 -9.052 1.00 93.75 183 GLU A CA 1
ATOM 1382 C C . GLU A 1 183 ? 8.436 8.718 -7.670 1.00 93.75 183 GLU A C 1
ATOM 1384 O O . GLU A 1 183 ? 7.898 9.560 -6.951 1.00 93.75 183 GLU A O 1
ATOM 1389 N N . PHE A 1 184 ? 9.552 8.072 -7.310 1.00 94.25 184 PHE A N 1
ATOM 1390 C CA . PHE A 1 184 ? 10.256 8.332 -6.058 1.00 94.25 184 PHE A CA 1
ATOM 1391 C C . PHE A 1 184 ? 10.836 9.751 -6.023 1.00 94.25 184 PHE A C 1
ATOM 1393 O O . PHE A 1 184 ? 10.676 10.439 -5.018 1.00 94.25 184 PHE A O 1
ATOM 1400 N N . ASP A 1 185 ? 11.419 10.203 -7.136 1.00 94.56 185 ASP A N 1
ATOM 1401 C CA . ASP A 1 185 ? 12.018 11.538 -7.274 1.00 94.56 185 ASP A CA 1
ATOM 1402 C C . ASP A 1 185 ? 11.021 12.587 -7.795 1.00 94.56 185 ASP A C 1
ATOM 1404 O O . ASP A 1 185 ? 11.423 13.627 -8.312 1.00 94.56 185 ASP A O 1
ATOM 1408 N N . LEU A 1 186 ? 9.712 12.313 -7.712 1.00 93.75 186 LEU A N 1
ATOM 1409 C CA . LEU A 1 186 ? 8.637 13.221 -8.139 1.00 93.75 186 LEU A CA 1
ATOM 1410 C C . LEU A 1 186 ? 8.772 13.703 -9.600 1.00 93.75 186 LEU A C 1
ATOM 1412 O O . LEU A 1 186 ? 8.395 14.823 -9.938 1.00 93.75 186 LEU A O 1
ATOM 1416 N N . GLY A 1 187 ? 9.320 12.857 -10.475 1.00 94.31 187 GLY 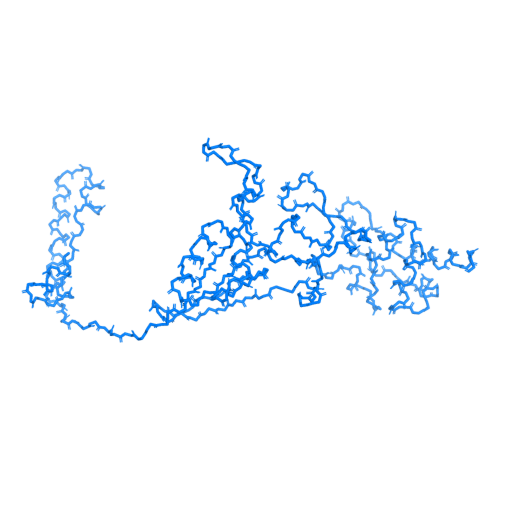A N 1
ATOM 1417 C CA . GLY A 1 187 ? 9.539 13.154 -11.892 1.00 94.31 187 GLY A CA 1
ATOM 1418 C C . GLY A 1 187 ? 10.732 14.068 -12.186 1.00 94.31 187 GLY A C 1
ATOM 1419 O O . GLY A 1 187 ? 10.923 14.442 -13.341 1.00 94.31 187 GLY A O 1
ATOM 1420 N N . LEU A 1 188 ? 11.545 14.411 -11.181 1.00 94.50 188 LEU A N 1
ATOM 1421 C CA . LEU A 1 188 ? 12.757 15.223 -11.354 1.00 94.50 188 LEU A CA 1
ATOM 1422 C C . LEU A 1 188 ? 13.914 14.434 -11.984 1.00 94.50 188 LEU A C 1
ATOM 1424 O O . LEU A 1 188 ? 14.838 15.026 -12.539 1.00 94.50 188 LEU A O 1
ATOM 1428 N N . SER A 1 189 ? 13.862 13.103 -11.907 1.00 94.81 189 SER A N 1
ATOM 1429 C CA . SER A 1 189 ? 14.843 12.188 -12.487 1.00 94.81 189 SER A CA 1
ATOM 1430 C C . SER A 1 189 ? 14.159 11.150 -13.389 1.00 94.81 189 SER A C 1
ATOM 1432 O O . SER A 1 189 ? 12.937 10.955 -13.348 1.00 94.81 189 SER A O 1
ATOM 1434 N N . GLN A 1 190 ? 14.958 10.462 -14.204 1.00 93.56 190 GLN A N 1
ATOM 1435 C CA . GLN A 1 190 ? 14.527 9.284 -14.953 1.00 93.56 190 GLN A CA 1
ATOM 1436 C C . GLN A 1 190 ? 14.995 8.013 -14.235 1.00 93.56 190 GLN A C 1
ATOM 1438 O O . GLN A 1 190 ? 16.100 7.953 -13.698 1.00 93.56 190 GLN A O 1
ATOM 1443 N N . ARG A 1 191 ? 14.166 6.973 -14.278 1.00 94.44 191 ARG A N 1
ATOM 1444 C CA . ARG A 1 191 ? 14.497 5.600 -13.891 1.00 94.44 191 ARG A CA 1
ATOM 1445 C C . ARG A 1 191 ? 14.277 4.659 -15.068 1.00 94.44 191 ARG A C 1
ATOM 1447 O O . ARG A 1 191 ? 13.590 4.983 -16.030 1.00 94.44 191 ARG A O 1
ATOM 1454 N N . THR A 1 192 ? 14.791 3.446 -14.969 1.00 93.75 192 THR A N 1
ATOM 1455 C CA . THR A 1 192 ? 14.549 2.403 -15.968 1.00 93.75 192 THR A CA 1
ATOM 1456 C C . THR A 1 192 ? 13.231 1.657 -15.732 1.00 93.75 192 THR A C 1
ATOM 1458 O O . THR A 1 192 ? 12.641 1.721 -14.649 1.00 93.75 192 THR A O 1
ATOM 1461 N N . ALA A 1 193 ? 12.759 0.907 -16.734 1.00 92.88 193 ALA A N 1
ATOM 1462 C CA . ALA A 1 193 ? 11.550 0.082 -16.599 1.00 92.88 193 ALA A CA 1
ATOM 1463 C C . ALA A 1 193 ? 11.698 -1.048 -15.560 1.00 92.88 193 ALA A C 1
ATOM 1465 O O . ALA A 1 193 ? 10.756 -1.323 -14.819 1.00 92.88 193 ALA A O 1
ATOM 1466 N N . ILE A 1 194 ? 12.872 -1.688 -15.481 1.00 95.19 194 ILE A N 1
ATOM 1467 C CA . ILE A 1 194 ? 13.254 -2.517 -14.328 1.00 95.19 194 ILE A CA 1
ATOM 1468 C C . ILE A 1 194 ? 13.948 -1.627 -13.304 1.00 95.19 194 ILE A C 1
ATOM 1470 O O . ILE A 1 194 ? 14.908 -0.948 -13.650 1.00 95.19 194 ILE A O 1
ATOM 1474 N N . TYR A 1 195 ? 13.464 -1.586 -12.069 1.00 96.00 195 TYR A N 1
ATOM 1475 C CA . TYR A 1 195 ? 13.923 -0.604 -11.091 1.00 96.00 195 TYR A CA 1
ATOM 1476 C C . TYR A 1 195 ? 13.834 -1.118 -9.657 1.00 96.00 195 TYR A C 1
ATOM 1478 O O . TYR A 1 195 ? 13.118 -2.070 -9.344 1.00 96.00 195 TYR A O 1
ATOM 1486 N N . ARG A 1 196 ? 14.582 -0.448 -8.785 1.00 95.44 196 ARG A N 1
ATOM 1487 C CA . ARG A 1 196 ? 14.442 -0.481 -7.332 1.00 95.44 196 ARG A CA 1
ATOM 1488 C C . ARG A 1 196 ? 14.177 0.971 -6.911 1.00 95.44 196 ARG A C 1
ATOM 1490 O O . ARG A 1 196 ? 14.944 1.817 -7.365 1.00 95.44 196 ARG A O 1
ATOM 1497 N N . PRO A 1 197 ? 13.134 1.279 -6.114 1.00 93.69 197 PRO A N 1
ATOM 1498 C CA . PRO A 1 197 ? 12.708 2.665 -5.877 1.00 93.69 197 PRO A CA 1
ATOM 1499 C C . PRO A 1 197 ? 13.820 3.599 -5.385 1.00 93.69 197 PRO A C 1
ATOM 1501 O O . PRO A 1 197 ? 13.929 4.718 -5.862 1.00 93.69 197 PRO A O 1
ATOM 1504 N N . PHE A 1 198 ? 14.662 3.117 -4.472 1.00 93.94 198 PHE A N 1
ATOM 1505 C CA . PHE A 1 198 ? 15.833 3.824 -3.954 1.00 93.94 198 PHE A CA 1
ATOM 1506 C C . PHE A 1 198 ? 16.888 2.804 -3.482 1.00 93.94 198 PHE A C 1
ATOM 1508 O O . PHE A 1 198 ? 16.576 1.613 -3.360 1.00 93.94 198 PHE A O 1
ATOM 1515 N N . PRO A 1 199 ? 18.153 3.199 -3.242 1.00 92.25 199 PRO A N 1
ATOM 1516 C CA . PRO A 1 199 ? 19.230 2.247 -2.965 1.00 92.25 199 PRO A CA 1
ATOM 1517 C C . PRO A 1 199 ? 19.041 1.379 -1.711 1.00 92.25 199 PRO A C 1
ATOM 1519 O O . PRO A 1 199 ? 19.420 0.211 -1.725 1.00 92.25 199 PRO A O 1
ATOM 1522 N N . GLN A 1 200 ? 18.434 1.928 -0.660 1.00 93.06 200 GLN A N 1
ATOM 1523 C CA . GLN A 1 200 ? 18.191 1.278 0.634 1.00 93.06 200 GLN A CA 1
ATOM 1524 C C . GLN A 1 200 ? 16.804 0.613 0.726 1.00 93.06 200 GLN A C 1
ATOM 1526 O O . GLN A 1 200 ? 16.285 0.402 1.820 1.00 93.06 200 GLN A O 1
ATOM 1531 N N . ALA A 1 201 ? 16.165 0.330 -0.412 1.00 95.44 201 ALA A N 1
ATOM 1532 C CA . ALA A 1 201 ? 14.819 -0.233 -0.448 1.00 95.44 201 ALA A CA 1
ATOM 1533 C C . ALA A 1 201 ? 14.723 -1.590 0.270 1.00 95.44 201 ALA A C 1
ATOM 1535 O O . ALA A 1 201 ? 15.600 -2.447 0.134 1.00 95.44 201 ALA A O 1
ATOM 1536 N N . VAL A 1 202 ? 13.611 -1.797 0.980 1.00 96.44 202 VAL A N 1
ATOM 1537 C CA . VAL A 1 202 ? 13.277 -3.045 1.674 1.00 96.44 202 VAL A CA 1
ATOM 1538 C C . VAL A 1 202 ? 11.902 -3.534 1.196 1.00 96.44 202 VAL A C 1
ATOM 1540 O O . VAL A 1 202 ? 10.917 -2.806 1.327 1.00 96.44 202 VAL A O 1
ATOM 1543 N N . PRO A 1 203 ? 11.788 -4.759 0.652 1.00 95.69 203 PRO A N 1
ATOM 1544 C CA . PRO A 1 203 ? 12.873 -5.702 0.384 1.00 95.69 203 PRO A CA 1
ATOM 1545 C C . PRO A 1 203 ? 13.825 -5.195 -0.711 1.00 95.69 203 PRO A C 1
ATOM 1547 O O . PRO A 1 203 ? 13.420 -4.449 -1.605 1.00 95.69 203 PRO A O 1
ATOM 1550 N N . ASN A 1 204 ? 15.083 -5.645 -0.668 1.00 94.88 204 ASN A N 1
ATOM 1551 C CA . ASN A 1 204 ? 16.102 -5.296 -1.661 1.00 94.88 204 ASN A CA 1
ATOM 1552 C C . ASN A 1 204 ? 15.912 -6.084 -2.975 1.00 94.88 204 ASN A C 1
ATOM 1554 O O . ASN A 1 204 ? 16.736 -6.913 -3.359 1.00 94.88 204 ASN A O 1
ATOM 1558 N N . VAL A 1 205 ? 14.781 -5.856 -3.645 1.00 95.56 205 VAL A N 1
ATOM 1559 C CA . VAL A 1 205 ? 14.338 -6.612 -4.821 1.00 95.56 205 VAL A CA 1
ATOM 1560 C C . VAL A 1 205 ? 13.845 -5.663 -5.905 1.00 95.56 205 VAL A C 1
ATOM 1562 O O . VAL A 1 205 ? 13.137 -4.691 -5.637 1.00 95.56 205 VAL A O 1
ATOM 1565 N N . PHE A 1 206 ? 14.207 -5.969 -7.149 1.00 96.25 206 PHE A N 1
ATOM 1566 C CA . PHE A 1 206 ? 13.792 -5.206 -8.323 1.00 96.25 206 PHE A CA 1
ATOM 1567 C C . PHE A 1 206 ? 12.348 -5.528 -8.732 1.00 96.25 206 PHE A C 1
ATOM 1569 O O . PHE A 1 206 ? 11.836 -6.621 -8.489 1.00 96.25 206 PHE A O 1
ATOM 1576 N N . ALA A 1 207 ? 11.693 -4.578 -9.390 1.00 95.88 207 ALA A N 1
ATOM 1577 C CA . ALA A 1 207 ? 10.393 -4.758 -10.024 1.00 95.88 207 ALA A CA 1
ATOM 1578 C C . ALA A 1 207 ? 10.450 -4.270 -11.475 1.00 95.88 207 ALA A C 1
ATOM 1580 O O . ALA A 1 207 ? 11.178 -3.329 -11.789 1.00 95.88 207 ALA A O 1
ATOM 1581 N N . ILE A 1 208 ? 9.688 -4.911 -12.362 1.00 94.94 208 ILE A N 1
ATOM 1582 C CA . ILE A 1 208 ? 9.507 -4.452 -13.742 1.00 94.94 208 ILE A CA 1
ATOM 1583 C C . ILE A 1 208 ? 8.164 -3.733 -13.839 1.00 94.94 208 ILE A C 1
ATOM 1585 O O . ILE A 1 208 ? 7.114 -4.342 -13.634 1.00 94.94 208 ILE A O 1
ATOM 1589 N N . ASP A 1 209 ? 8.196 -2.453 -14.199 1.00 91.31 209 ASP A N 1
ATOM 1590 C CA . ASP A 1 209 ? 6.998 -1.697 -14.557 1.00 91.31 209 ASP A CA 1
ATOM 1591 C C . ASP A 1 209 ? 6.491 -2.162 -15.930 1.00 91.31 209 ASP A C 1
ATOM 1593 O O . ASP A 1 209 ? 7.089 -1.886 -16.974 1.00 91.31 209 ASP A O 1
ATOM 1597 N N . LYS A 1 210 ? 5.386 -2.915 -15.928 1.00 85.81 210 LYS A N 1
ATOM 1598 C CA . LYS A 1 210 ? 4.749 -3.421 -17.145 1.00 85.81 210 LYS A CA 1
ATOM 1599 C C . LYS A 1 210 ? 3.424 -2.705 -17.387 1.00 85.81 210 LYS A C 1
ATOM 1601 O O . LYS A 1 210 ? 2.394 -3.090 -16.841 1.00 85.81 210 LYS A O 1
ATOM 1606 N N . ARG A 1 211 ? 3.432 -1.751 -18.319 1.00 79.69 211 ARG A N 1
ATOM 1607 C CA . ARG A 1 211 ? 2.260 -0.944 -18.721 1.00 79.69 211 ARG A CA 1
ATOM 1608 C C . ARG A 1 211 ? 1.288 -1.642 -19.693 1.00 79.69 211 ARG A C 1
ATOM 1610 O O . ARG A 1 211 ? 0.447 -0.989 -20.298 1.00 79.69 211 ARG A O 1
ATOM 1617 N N . GLY A 1 212 ? 1.386 -2.965 -19.847 1.00 76.06 212 GLY A N 1
ATOM 1618 C CA . GLY A 1 212 ? 0.510 -3.768 -20.714 1.00 76.06 212 GLY A CA 1
ATOM 1619 C C . GLY A 1 212 ? 1.090 -4.089 -22.098 1.00 76.06 212 GLY A C 1
ATOM 1620 O O . GLY A 1 212 ? 2.303 -4.031 -22.308 1.00 76.06 212 GLY A O 1
ATOM 1621 N N . TYR A 1 213 ? 0.223 -4.509 -23.027 1.00 78.12 213 TYR A N 1
ATOM 1622 C CA . TYR A 1 213 ? 0.591 -4.764 -24.422 1.00 78.12 213 TYR A CA 1
ATOM 1623 C C . TYR A 1 213 ? 0.381 -3.497 -25.255 1.00 78.12 213 TYR A C 1
ATOM 1625 O O . TYR A 1 213 ? -0.728 -2.968 -25.262 1.00 78.12 213 TYR A O 1
ATOM 1633 N N . PRO A 1 214 ? 1.403 -3.014 -25.979 1.00 84.12 214 PRO A N 1
ATOM 1634 C CA . PRO A 1 214 ? 1.232 -1.852 -26.838 1.00 84.12 214 PRO A CA 1
ATOM 1635 C C . PRO A 1 214 ? 0.352 -2.197 -28.053 1.00 84.12 214 PRO A C 1
ATOM 1637 O O . PRO A 1 214 ? 0.419 -3.339 -28.535 1.00 84.12 214 PRO A O 1
ATOM 1640 N N . PRO A 1 215 ? -0.391 -1.227 -28.623 1.00 86.94 215 PRO A N 1
ATOM 1641 C CA . PRO A 1 215 ? -1.223 -1.451 -29.809 1.00 86.94 215 PRO A CA 1
ATOM 1642 C C . PRO A 1 215 ? -0.453 -2.076 -30.971 1.00 86.94 215 PRO A C 1
ATOM 1644 O O . PRO A 1 215 ? -0.943 -2.988 -31.627 1.00 86.94 215 PRO A O 1
ATOM 1647 N N . CYS A 1 216 ? 0.816 -1.698 -31.153 1.00 88.19 216 CYS A N 1
ATOM 1648 C CA . CYS A 1 216 ? 1.662 -2.257 -32.203 1.00 88.19 216 CYS A CA 1
ATOM 1649 C C . CYS A 1 216 ? 1.919 -3.769 -32.063 1.00 88.19 216 CYS A C 1
ATOM 1651 O O . CYS A 1 216 ? 2.073 -4.459 -33.071 1.00 88.19 216 CYS A O 1
ATOM 1653 N N . ARG A 1 217 ? 1.944 -4.303 -30.835 1.00 89.00 217 ARG A N 1
ATOM 1654 C CA . ARG A 1 217 ? 2.079 -5.745 -30.586 1.00 89.00 217 ARG A CA 1
ATOM 1655 C C . ARG A 1 217 ? 0.736 -6.459 -30.694 1.00 89.00 217 ARG A C 1
ATOM 1657 O O . ARG A 1 217 ? 0.707 -7.566 -31.218 1.00 89.00 217 ARG A O 1
ATOM 1664 N N . ALA A 1 218 ? -0.344 -5.825 -30.238 1.00 87.81 218 ALA A N 1
ATOM 1665 C CA . ALA A 1 218 ? -1.701 -6.364 -30.335 1.00 87.81 218 ALA A CA 1
ATOM 1666 C C . ALA A 1 218 ? -2.184 -6.468 -31.794 1.00 87.81 218 ALA A C 1
ATOM 1668 O O . ALA A 1 218 ? -2.766 -7.476 -32.178 1.00 87.81 218 ALA A O 1
ATOM 1669 N N . ALA A 1 219 ? -1.878 -5.467 -32.622 1.00 88.88 219 ALA A N 1
ATOM 1670 C CA . ALA A 1 219 ? -2.236 -5.430 -34.039 1.00 88.88 219 ALA A CA 1
ATOM 1671 C C . ALA A 1 219 ? -1.364 -6.344 -34.917 1.00 88.88 219 ALA A C 1
ATOM 1673 O O . ALA A 1 219 ? -1.695 -6.597 -36.074 1.00 88.88 219 ALA A O 1
ATOM 1674 N N . CYS A 1 220 ? -0.219 -6.821 -34.416 1.00 89.06 220 CYS A N 1
ATOM 1675 C CA . CYS A 1 220 ? 0.659 -7.700 -35.178 1.00 89.06 220 CYS A CA 1
ATOM 1676 C C . CYS A 1 220 ? 0.138 -9.148 -35.124 1.00 89.06 220 CYS A C 1
ATOM 1678 O O . CYS A 1 220 ? 0.160 -9.734 -34.043 1.00 89.06 220 CYS A O 1
ATOM 1680 N N . PRO A 1 221 ? -0.203 -9.792 -36.261 1.00 88.69 221 PRO A N 1
ATOM 1681 C CA . PRO A 1 221 ? -0.671 -11.186 -36.263 1.00 88.69 221 PRO A CA 1
ATOM 1682 C C . PRO A 1 221 ? 0.351 -12.175 -35.688 1.00 88.69 221 PRO A C 1
ATOM 1684 O O . PRO A 1 221 ? -0.005 -13.220 -35.159 1.00 88.69 221 PRO A O 1
ATOM 1687 N N . ALA A 1 222 ? 1.636 -11.828 -35.779 1.00 88.06 222 ALA A N 1
ATOM 1688 C CA . ALA A 1 222 ? 2.729 -12.613 -35.226 1.00 88.06 222 ALA A CA 1
ATOM 1689 C C . ALA A 1 222 ? 3.089 -12.221 -33.780 1.00 88.06 222 ALA A C 1
ATOM 1691 O O . ALA A 1 222 ? 4.026 -12.781 -33.233 1.00 88.06 222 ALA A O 1
ATOM 1692 N N . GLY A 1 223 ? 2.420 -11.243 -33.157 1.00 88.06 223 GLY A N 1
ATOM 1693 C CA . GLY A 1 223 ? 2.673 -10.846 -31.764 1.00 88.06 223 GLY A CA 1
ATOM 1694 C C . GLY A 1 223 ? 4.068 -10.262 -31.498 1.00 88.06 223 GLY A C 1
ATOM 1695 O O . GLY A 1 223 ? 4.575 -10.342 -30.371 1.00 88.06 223 GLY A O 1
ATOM 1696 N N . VAL A 1 224 ? 4.696 -9.686 -32.528 1.00 89.44 224 VAL A N 1
ATOM 1697 C CA . VAL A 1 224 ? 6.076 -9.182 -32.501 1.00 89.44 224 VAL A CA 1
ATOM 1698 C C . VAL A 1 224 ? 6.250 -8.054 -31.478 1.00 89.44 224 VAL A C 1
ATOM 1700 O O . VAL A 1 224 ? 5.446 -7.126 -31.397 1.00 89.44 224 VAL A O 1
ATOM 1703 N N . ASN A 1 225 ? 7.354 -8.088 -30.727 1.00 88.25 225 ASN A N 1
ATOM 1704 C CA . ASN A 1 225 ? 7.725 -7.019 -29.800 1.00 88.25 225 ASN A CA 1
ATOM 1705 C C . ASN A 1 225 ? 8.403 -5.837 -30.520 1.00 88.25 225 ASN A C 1
ATOM 1707 O O . ASN A 1 225 ? 9.624 -5.691 -30.460 1.00 88.25 225 ASN A O 1
ATOM 1711 N N . ALA A 1 226 ? 7.599 -4.997 -31.183 1.00 89.00 226 ALA A N 1
ATOM 1712 C CA . ALA A 1 226 ? 8.083 -3.808 -31.887 1.00 89.00 226 ALA A CA 1
ATOM 1713 C C . ALA A 1 226 ? 8.839 -2.832 -30.976 1.00 89.00 226 ALA A C 1
ATOM 1715 O O . ALA A 1 226 ? 9.940 -2.410 -31.312 1.00 89.00 226 ALA A O 1
ATOM 1716 N N . GLN A 1 227 ? 8.297 -2.534 -29.791 1.00 87.31 227 GLN A N 1
ATOM 1717 C CA . GLN A 1 227 ? 8.934 -1.627 -28.830 1.00 87.31 227 GLN A CA 1
ATOM 1718 C C . GLN A 1 227 ? 10.342 -2.091 -28.438 1.00 87.31 227 GLN A C 1
ATOM 1720 O O . GLN A 1 227 ? 11.263 -1.281 -28.406 1.00 87.31 227 GLN A O 1
ATOM 1725 N N . GLY A 1 228 ? 10.510 -3.394 -28.180 1.00 87.62 228 GLY A N 1
ATOM 1726 C CA . GLY A 1 228 ? 11.781 -3.957 -27.730 1.00 87.62 228 GLY A CA 1
ATOM 1727 C C . GLY A 1 228 ? 12.914 -3.760 -28.733 1.00 87.62 228 GLY A C 1
ATOM 1728 O O . GLY A 1 228 ? 13.971 -3.257 -28.363 1.00 87.62 228 GLY A O 1
ATOM 1729 N N . TYR A 1 229 ? 12.703 -4.114 -30.004 1.00 89.50 229 TYR A N 1
ATOM 1730 C CA . TYR A 1 229 ? 13.760 -3.936 -31.000 1.00 89.50 229 TYR A CA 1
ATOM 1731 C C . TYR A 1 229 ? 13.939 -2.469 -31.407 1.00 89.50 229 TYR A C 1
ATOM 1733 O O . TYR A 1 229 ? 15.060 -2.074 -31.691 1.00 89.50 229 TYR A O 1
ATOM 1741 N N . ILE A 1 230 ? 12.889 -1.635 -31.399 1.00 91.31 230 ILE A N 1
ATOM 1742 C CA . ILE A 1 230 ? 13.017 -0.199 -31.717 1.00 91.31 230 ILE A CA 1
ATOM 1743 C C . ILE A 1 230 ? 13.876 0.513 -30.666 1.00 91.31 230 ILE A C 1
ATOM 1745 O O . ILE A 1 230 ? 14.752 1.289 -31.035 1.00 91.31 230 ILE A O 1
ATOM 1749 N N . ALA A 1 231 ? 13.690 0.192 -29.382 1.00 88.81 231 ALA A N 1
ATOM 1750 C CA . ALA A 1 231 ? 14.519 0.728 -28.302 1.00 88.81 231 ALA A CA 1
ATOM 1751 C C . ALA A 1 231 ? 15.998 0.304 -28.425 1.00 88.81 231 ALA A C 1
ATOM 1753 O O . ALA A 1 231 ? 16.903 1.072 -28.112 1.00 88.81 231 ALA A O 1
ATOM 1754 N N . LEU A 1 232 ? 16.267 -0.907 -28.925 1.00 90.69 232 LEU A N 1
ATOM 1755 C CA . LEU A 1 232 ? 17.634 -1.363 -29.206 1.00 90.69 232 LEU A CA 1
ATOM 1756 C C . LEU A 1 232 ? 18.222 -0.683 -30.454 1.00 90.69 232 LEU A C 1
ATOM 1758 O O . LEU A 1 232 ? 19.387 -0.287 -30.440 1.00 90.69 232 LEU A O 1
ATOM 1762 N N . ILE A 1 233 ? 17.419 -0.473 -31.506 1.00 91.44 233 ILE A N 1
ATOM 1763 C CA . ILE A 1 233 ? 17.822 0.294 -32.698 1.00 91.44 233 ILE A CA 1
ATOM 1764 C C . ILE A 1 233 ? 18.230 1.718 -32.308 1.00 91.44 233 ILE A C 1
ATOM 1766 O O . ILE A 1 233 ? 19.266 2.182 -32.777 1.00 91.44 233 ILE A O 1
ATOM 1770 N N . SER A 1 234 ? 17.472 2.402 -31.441 1.00 89.62 234 SER A N 1
ATOM 1771 C CA . SER A 1 234 ? 17.814 3.768 -31.011 1.00 89.62 234 SER A CA 1
ATOM 1772 C C . SER A 1 234 ? 19.134 3.850 -30.238 1.00 89.62 234 SER A C 1
ATOM 1774 O O . SER A 1 234 ? 19.723 4.921 -30.159 1.00 89.62 234 SER A O 1
ATOM 1776 N N . GLN A 1 235 ? 19.622 2.726 -29.707 1.00 88.81 235 GLN A N 1
ATOM 1777 C CA . GLN A 1 235 ? 20.930 2.609 -29.054 1.00 88.81 235 GLN A CA 1
ATOM 1778 C C . GLN A 1 235 ? 22.042 2.107 -29.992 1.00 88.81 235 GLN A C 1
ATOM 1780 O O . GLN A 1 235 ? 23.154 1.851 -29.538 1.00 88.81 235 GLN A O 1
ATOM 1785 N N . GLY A 1 236 ? 21.758 1.899 -31.282 1.00 89.94 236 GLY A N 1
ATOM 1786 C CA . GLY A 1 236 ? 22.710 1.334 -32.245 1.00 89.94 236 GLY A CA 1
ATOM 1787 C C . GLY A 1 236 ? 22.939 -0.179 -32.113 1.00 89.94 236 GLY A C 1
ATOM 1788 O O . GLY A 1 236 ? 23.799 -0.739 -32.792 1.00 89.94 236 GLY A O 1
ATOM 1789 N N . LYS A 1 237 ? 22.164 -0.876 -31.275 1.00 89.75 237 LYS A N 1
ATOM 1790 C CA . LYS A 1 237 ? 22.295 -2.316 -30.993 1.00 89.75 237 LYS A CA 1
ATOM 1791 C C . LYS A 1 237 ? 21.524 -3.165 -32.007 1.00 89.75 237 LYS A C 1
ATOM 1793 O O . LYS A 1 237 ? 20.584 -3.885 -31.672 1.00 89.75 237 LYS A O 1
ATOM 1798 N N . PHE A 1 238 ? 21.902 -3.075 -33.281 1.00 91.06 238 PHE A N 1
ATOM 1799 C CA . PHE A 1 238 ? 21.129 -3.674 -34.380 1.00 91.06 238 PHE A CA 1
ATOM 1800 C C . PHE A 1 238 ? 21.085 -5.211 -34.351 1.00 91.06 238 PHE A C 1
ATOM 1802 O O . PHE A 1 238 ? 20.049 -5.793 -34.670 1.00 91.06 238 PHE A O 1
ATOM 1809 N N . LYS A 1 239 ? 22.176 -5.873 -33.937 1.00 88.94 239 LYS A N 1
ATOM 1810 C CA . LYS A 1 239 ? 22.235 -7.344 -33.831 1.00 88.94 239 LYS A CA 1
ATOM 1811 C C . LYS A 1 239 ? 21.267 -7.869 -32.764 1.00 88.94 239 LYS A C 1
ATOM 1813 O O . LYS A 1 239 ? 20.424 -8.712 -33.052 1.00 88.94 239 LYS A O 1
ATOM 1818 N N . GLU A 1 240 ? 21.312 -7.287 -31.569 1.00 90.19 240 GLU A N 1
ATOM 1819 C CA . GLU A 1 240 ? 20.420 -7.625 -30.450 1.00 90.19 240 GLU A CA 1
ATOM 1820 C C . GLU A 1 240 ? 18.950 -7.329 -30.792 1.00 90.19 240 GLU A C 1
ATOM 1822 O O . GLU A 1 240 ? 18.049 -8.109 -30.478 1.00 90.19 240 GLU A O 1
ATOM 1827 N N . ALA A 1 241 ? 18.697 -6.222 -31.497 1.00 90.81 241 ALA A N 1
ATOM 1828 C CA . ALA A 1 241 ? 17.368 -5.867 -31.985 1.00 90.81 241 ALA A CA 1
ATOM 1829 C C . ALA A 1 241 ? 16.799 -6.945 -32.932 1.00 90.81 241 ALA A C 1
ATOM 1831 O O . ALA A 1 241 ? 15.633 -7.342 -32.807 1.00 90.81 241 ALA A O 1
ATOM 1832 N N . LEU A 1 242 ? 17.630 -7.474 -33.836 1.00 90.00 242 LEU A N 1
ATOM 1833 C CA . LEU A 1 242 ? 17.250 -8.554 -34.744 1.00 90.00 242 LEU A CA 1
ATOM 1834 C C . LEU A 1 242 ? 17.011 -9.880 -34.007 1.00 90.00 242 LEU A C 1
ATOM 1836 O O . LEU A 1 242 ? 16.058 -10.591 -34.332 1.00 90.00 242 LEU A O 1
ATOM 1840 N N . GLU A 1 243 ? 17.811 -10.205 -32.991 1.00 89.69 243 GLU A N 1
ATOM 1841 C CA . GLU A 1 243 ? 17.585 -11.380 -32.141 1.00 89.69 243 GLU A CA 1
ATOM 1842 C C . GLU A 1 243 ? 16.236 -11.309 -31.417 1.00 89.69 243 GLU A C 1
ATOM 1844 O O . GLU A 1 243 ? 15.476 -12.281 -31.415 1.00 89.69 243 GLU A O 1
ATOM 1849 N N . VAL A 1 244 ? 15.885 -10.144 -30.857 1.00 90.06 244 VAL A N 1
ATOM 1850 C CA . VAL A 1 244 ? 14.575 -9.918 -30.224 1.00 90.06 244 VAL A CA 1
ATOM 1851 C C . VAL A 1 244 ? 13.437 -10.158 -31.214 1.00 90.06 244 VAL A C 1
ATOM 1853 O O . VAL A 1 244 ? 12.447 -10.805 -30.864 1.00 90.06 244 VAL A O 1
ATOM 1856 N N . LEU A 1 245 ? 13.575 -9.682 -32.452 1.00 89.69 245 LEU A N 1
ATOM 1857 C CA . LEU A 1 245 ? 12.598 -9.927 -33.510 1.00 89.69 245 LEU A CA 1
ATOM 1858 C C . LEU A 1 245 ? 12.498 -11.425 -33.861 1.00 89.69 245 LEU A C 1
ATOM 1860 O O . LEU A 1 245 ? 11.391 -11.964 -33.969 1.00 89.69 245 LEU A O 1
ATOM 1864 N N . ARG A 1 246 ? 13.636 -12.117 -33.984 1.00 90.25 246 ARG A N 1
ATOM 1865 C CA . ARG A 1 246 ? 13.706 -13.543 -34.339 1.00 90.25 246 ARG A CA 1
ATOM 1866 C C . ARG A 1 246 ? 13.100 -14.481 -33.306 1.00 90.25 246 ARG A C 1
ATOM 1868 O O . ARG A 1 246 ? 12.602 -15.531 -33.701 1.00 90.25 246 ARG A O 1
ATOM 1875 N N . LYS A 1 247 ? 13.030 -14.085 -32.029 1.00 89.38 247 LYS A N 1
ATOM 1876 C CA . LYS A 1 247 ? 12.314 -14.853 -30.989 1.00 89.38 247 LYS A CA 1
ATOM 1877 C C . LYS A 1 247 ? 10.862 -15.149 -31.357 1.00 89.38 247 LYS A C 1
ATOM 1879 O O . LYS A 1 247 ? 10.316 -16.150 -30.916 1.00 89.38 247 LYS A O 1
ATOM 1884 N N . THR A 1 248 ? 10.233 -14.261 -32.126 1.00 87.56 248 THR A N 1
ATOM 1885 C CA . THR A 1 248 ? 8.840 -14.431 -32.568 1.00 87.56 248 THR A CA 1
ATOM 1886 C C . THR A 1 248 ? 8.740 -14.687 -34.071 1.00 87.56 248 THR A C 1
ATOM 1888 O O . THR A 1 248 ? 7.768 -15.269 -34.539 1.00 87.56 248 THR A O 1
ATOM 1891 N N . MET A 1 249 ? 9.734 -14.249 -34.847 1.00 86.88 249 MET A N 1
ATOM 1892 C CA . MET A 1 249 ? 9.686 -14.289 -36.302 1.00 86.88 249 MET A CA 1
ATOM 1893 C C . MET A 1 249 ? 11.032 -14.710 -36.908 1.00 86.88 249 MET A C 1
ATOM 1895 O O . MET A 1 249 ? 11.845 -13.844 -37.243 1.00 86.88 249 MET A O 1
ATOM 1899 N N . PRO A 1 250 ? 11.260 -16.023 -37.103 1.00 86.56 250 PRO A N 1
ATOM 1900 C CA . PRO A 1 250 ? 12.529 -16.551 -37.612 1.00 86.56 250 PRO A CA 1
ATOM 1901 C C . PRO A 1 250 ? 12.955 -15.937 -38.956 1.00 86.56 250 PRO A C 1
ATOM 1903 O O . PRO A 1 250 ? 14.114 -15.571 -39.141 1.00 86.56 250 PRO A O 1
ATOM 1906 N N . PHE A 1 251 ? 12.001 -15.719 -39.870 1.00 88.25 251 PHE A N 1
ATOM 1907 C CA . PHE A 1 251 ? 12.239 -15.150 -41.204 1.00 88.25 251 PHE A CA 1
ATOM 1908 C C . PHE A 1 251 ? 12.038 -13.627 -41.252 1.00 88.25 251 PHE A C 1
ATOM 1910 O O . PHE A 1 251 ? 11.309 -13.098 -42.095 1.00 88.25 251 PHE A O 1
ATOM 1917 N N . ALA A 1 252 ? 12.692 -12.905 -40.338 1.00 85.75 252 ALA A N 1
ATOM 1918 C CA . ALA A 1 252 ? 12.573 -11.454 -40.174 1.00 85.75 252 ALA A CA 1
ATOM 1919 C C . ALA A 1 252 ? 12.705 -10.651 -41.488 1.00 85.75 252 ALA A C 1
ATOM 1921 O O . ALA A 1 252 ? 11.917 -9.729 -41.716 1.00 85.75 252 ALA A O 1
ATOM 1922 N N . GLY A 1 253 ? 13.640 -11.025 -42.373 1.00 86.06 253 GLY A N 1
ATOM 1923 C CA . GLY A 1 253 ? 13.898 -10.327 -43.639 1.00 86.06 253 GLY A CA 1
ATOM 1924 C C . GLY A 1 253 ? 12.780 -10.461 -44.677 1.00 86.06 253 GLY A C 1
ATOM 1925 O O . GLY A 1 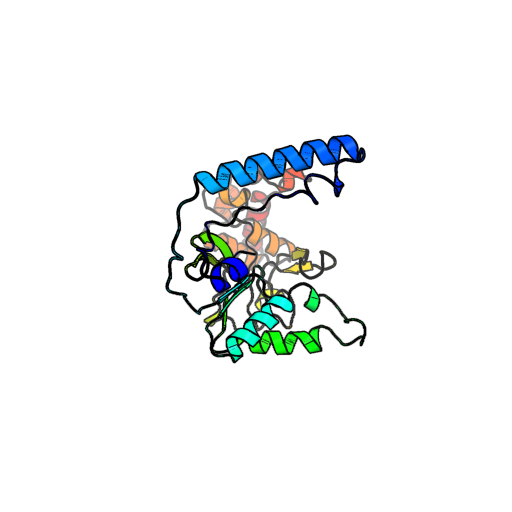253 ? 12.358 -9.456 -45.257 1.00 86.06 253 GLY A O 1
ATOM 1926 N N . VAL A 1 254 ? 12.252 -11.676 -44.872 1.00 88.12 254 VAL A N 1
ATOM 1927 C CA . VAL A 1 254 ? 11.123 -11.939 -45.785 1.00 88.12 254 VAL A CA 1
ATOM 1928 C C . VAL A 1 254 ? 9.849 -11.330 -45.211 1.00 88.12 254 VAL A C 1
ATOM 1930 O O . VAL A 1 254 ? 9.190 -10.522 -45.865 1.00 88.12 254 VAL A O 1
ATOM 1933 N N . CYS A 1 255 ? 9.549 -11.622 -43.945 1.00 86.25 255 CYS A N 1
ATOM 1934 C CA . CYS A 1 255 ? 8.368 -11.101 -43.268 1.00 86.25 255 CYS A CA 1
ATOM 1935 C C . CYS A 1 255 ? 8.405 -9.576 -43.081 1.00 86.25 255 CYS A C 1
ATOM 1937 O O . CYS A 1 255 ? 7.373 -8.972 -42.806 1.00 86.25 255 CYS A O 1
ATOM 1939 N N . GLY A 1 256 ? 9.568 -8.923 -43.156 1.00 86.38 256 GLY A N 1
ATOM 1940 C CA . GLY A 1 256 ? 9.682 -7.462 -43.210 1.00 86.38 256 GLY A CA 1
ATOM 1941 C C . GLY A 1 256 ? 9.272 -6.893 -44.571 1.00 86.38 256 GLY A C 1
ATOM 1942 O O . GLY A 1 256 ? 8.675 -5.819 -44.642 1.00 86.38 256 GLY A O 1
ATOM 1943 N N . ARG A 1 257 ? 9.532 -7.629 -45.658 1.00 89.50 257 ARG A N 1
ATOM 1944 C CA . ARG A 1 257 ? 9.198 -7.239 -47.036 1.00 89.50 257 ARG A CA 1
ATOM 1945 C C . ARG A 1 257 ? 7.717 -7.423 -47.351 1.00 89.50 257 ARG A C 1
ATOM 1947 O O . ARG A 1 257 ? 7.123 -6.490 -47.877 1.00 89.50 257 ARG A O 1
ATOM 1954 N N . VAL A 1 258 ? 7.109 -8.531 -46.928 1.00 90.81 258 VAL A N 1
ATOM 1955 C CA . VAL A 1 258 ? 5.673 -8.808 -47.154 1.00 90.81 258 VAL A CA 1
ATOM 1956 C C . VAL A 1 258 ? 4.734 -8.185 -46.108 1.00 90.81 258 VAL A C 1
ATOM 1958 O O . VAL A 1 258 ? 3.523 -8.355 -46.181 1.00 90.81 258 VAL A O 1
ATOM 1961 N N . CYS A 1 259 ? 5.269 -7.473 -45.110 1.00 90.38 259 CYS A N 1
ATOM 1962 C CA . CYS A 1 259 ? 4.474 -6.875 -44.035 1.00 90.38 259 CYS A CA 1
ATOM 1963 C C . CYS A 1 259 ? 3.501 -5.800 -44.556 1.00 90.38 259 CYS A C 1
ATOM 1965 O O . CYS A 1 259 ? 3.932 -4.817 -45.167 1.00 90.38 259 CYS A O 1
ATOM 1967 N N . THR A 1 260 ? 2.221 -5.938 -44.205 1.00 90.44 260 THR A N 1
ATOM 1968 C CA . THR A 1 260 ? 1.143 -4.961 -44.455 1.00 90.44 260 THR A CA 1
ATOM 1969 C C . THR A 1 260 ? 1.007 -3.899 -43.357 1.00 90.44 260 THR A C 1
ATOM 1971 O O . THR A 1 260 ? 0.072 -3.113 -43.393 1.00 90.44 260 THR A O 1
ATOM 1974 N N . HIS A 1 261 ? 1.921 -3.890 -42.376 1.00 91.31 261 HIS A N 1
ATOM 1975 C CA . HIS A 1 261 ? 2.045 -2.890 -41.302 1.00 91.31 261 HIS A CA 1
ATOM 1976 C C . HIS A 1 261 ? 0.740 -2.477 -40.575 1.00 91.31 261 HIS A C 1
ATOM 1978 O O . HIS A 1 261 ? 0.546 -1.290 -40.313 1.00 91.31 261 HIS A O 1
ATOM 1984 N N . PRO A 1 262 ? -0.124 -3.416 -40.137 1.00 90.44 262 PRO A N 1
ATOM 1985 C CA . PRO A 1 262 ? -1.328 -3.056 -39.373 1.00 90.44 262 PRO A CA 1
ATOM 1986 C C . PRO A 1 262 ? -0.991 -2.308 -38.071 1.00 90.44 262 PRO A C 1
ATOM 1988 O O . PRO A 1 262 ? -1.714 -1.419 -37.644 1.00 90.44 262 PRO A O 1
ATOM 1991 N N . CYS A 1 263 ? 0.169 -2.611 -37.480 1.00 90.19 263 CYS A N 1
ATOM 1992 C CA . CYS A 1 263 ? 0.698 -1.950 -36.287 1.00 90.19 263 CYS A CA 1
ATOM 1993 C C . CYS A 1 263 ? 1.019 -0.451 -36.433 1.00 90.19 263 CYS A C 1
ATOM 1995 O O . CYS A 1 263 ? 1.224 0.203 -35.412 1.00 90.19 263 CYS A O 1
ATOM 1997 N N . GLU A 1 264 ? 1.091 0.079 -37.658 1.00 92.44 264 GLU A N 1
ATOM 1998 C CA . GLU A 1 264 ? 1.339 1.505 -37.914 1.00 92.44 264 GLU A CA 1
ATOM 1999 C C . GLU A 1 264 ? 0.035 2.318 -37.978 1.00 92.44 264 GLU A C 1
ATOM 2001 O O . GLU A 1 264 ? 0.079 3.525 -37.776 1.00 92.44 264 GLU A O 1
ATOM 2006 N N . ILE A 1 265 ? -1.120 1.670 -38.196 1.00 89.12 265 ILE A N 1
ATOM 2007 C CA . ILE A 1 265 ? -2.430 2.337 -38.317 1.00 89.12 265 ILE A CA 1
ATOM 2008 C C . ILE A 1 265 ? -2.858 2.927 -36.967 1.00 89.12 265 ILE A C 1
ATOM 2010 O O . ILE A 1 265 ? -3.119 4.121 -36.867 1.00 89.12 265 ILE A O 1
ATOM 2014 N N . ASP A 1 266 ? -2.838 2.109 -35.914 1.00 84.62 266 ASP A N 1
ATOM 2015 C CA . ASP A 1 266 ? -3.251 2.500 -34.558 1.00 84.62 266 ASP A CA 1
ATOM 2016 C C . ASP A 1 266 ? -2.044 2.844 -33.662 1.00 84.62 266 ASP A C 1
ATOM 2018 O O . ASP A 1 266 ? -1.990 2.512 -32.474 1.00 84.62 266 ASP A O 1
ATOM 2022 N N . CYS A 1 267 ? -1.005 3.452 -34.238 1.00 88.06 267 CYS A N 1
ATOM 2023 C CA . CYS A 1 267 ? 0.204 3.795 -33.495 1.00 88.06 267 CYS A CA 1
ATOM 2024 C C . CYS A 1 267 ? -0.056 4.958 -32.520 1.00 88.06 267 CYS A C 1
ATOM 2026 O O . CYS A 1 267 ? -0.338 6.073 -32.948 1.00 88.06 267 CYS A O 1
ATOM 2028 N N . GLU A 1 268 ? 0.140 4.743 -31.212 1.00 86.88 268 GLU A N 1
ATOM 2029 C CA . GLU A 1 268 ? -0.009 5.798 -30.185 1.00 86.88 268 GLU A CA 1
ATOM 2030 C C . GLU A 1 268 ? 0.868 7.028 -30.447 1.00 86.88 268 GLU A C 1
ATOM 2032 O O . GLU A 1 268 ? 0.470 8.150 -30.147 1.00 86.88 268 GLU A O 1
ATOM 2037 N N . ARG A 1 269 ? 2.051 6.837 -31.047 1.00 87.06 269 ARG A N 1
ATOM 2038 C CA . ARG A 1 269 ? 2.946 7.947 -31.393 1.00 87.06 269 ARG A CA 1
ATOM 2039 C C . ARG A 1 269 ? 2.325 8.886 -32.434 1.00 87.06 269 ARG A C 1
ATOM 2041 O O . ARG A 1 269 ? 2.507 10.091 -32.323 1.00 87.06 269 ARG A O 1
ATOM 2048 N N . GLY A 1 270 ? 1.485 8.361 -33.328 1.00 86.94 270 GLY A N 1
ATOM 2049 C CA . GLY A 1 270 ? 0.724 9.161 -34.291 1.00 86.94 270 GLY A CA 1
ATOM 2050 C C . GLY A 1 270 ? -0.306 10.105 -33.658 1.00 86.94 270 GLY A C 1
ATOM 2051 O O . GLY A 1 270 ? -0.815 10.980 -34.345 1.00 86.94 270 GLY A O 1
ATOM 2052 N N . LYS A 1 271 ? -0.612 9.975 -32.355 1.00 86.38 271 LYS A N 1
ATOM 2053 C CA . LYS A 1 271 ? -1.414 10.970 -31.618 1.00 86.38 271 LYS A CA 1
ATOM 2054 C C . LYS A 1 271 ? -0.598 12.192 -31.183 1.00 86.38 271 LYS A C 1
ATOM 2056 O O . LYS A 1 271 ? -1.185 13.198 -30.801 1.00 86.38 271 LYS A O 1
ATOM 2061 N N . VAL A 1 272 ? 0.731 12.080 -31.177 1.00 87.88 272 VAL A N 1
ATOM 2062 C CA . VAL A 1 272 ? 1.660 13.153 -30.799 1.00 87.88 272 VAL A CA 1
ATOM 2063 C C . VAL A 1 272 ? 2.248 13.798 -32.051 1.00 87.88 272 VAL A C 1
ATOM 2065 O O . VAL A 1 272 ? 2.186 15.014 -32.191 1.00 87.88 272 VAL A O 1
ATOM 2068 N N . ASP A 1 273 ? 2.800 12.987 -32.953 1.00 88.94 273 ASP A N 1
ATOM 2069 C CA . ASP A 1 273 ? 3.374 13.418 -34.229 1.00 88.94 273 ASP A CA 1
ATOM 2070 C C . ASP A 1 273 ? 2.989 12.451 -35.365 1.00 88.94 273 ASP A C 1
ATOM 2072 O O . ASP A 1 273 ? 1.885 12.542 -35.896 1.00 88.94 273 ASP A O 1
ATOM 2076 N N . GLU A 1 274 ? 3.859 11.514 -35.741 1.00 91.00 274 GLU A N 1
ATOM 2077 C CA . GLU A 1 274 ? 3.646 10.580 -36.845 1.00 91.00 274 GLU A CA 1
ATOM 2078 C C . GLU A 1 274 ? 3.831 9.120 -36.401 1.00 91.00 274 GLU A C 1
ATOM 2080 O O . GLU A 1 274 ? 4.587 8.822 -35.468 1.00 91.00 274 GLU A O 1
ATOM 2085 N N . PRO A 1 275 ? 3.139 8.160 -37.043 1.00 91.50 275 PRO A N 1
ATOM 2086 C CA . PRO A 1 275 ? 3.354 6.750 -36.767 1.00 91.50 275 PRO A CA 1
ATOM 2087 C C . PRO A 1 275 ? 4.810 6.337 -36.987 1.00 91.50 275 PRO A C 1
ATOM 2089 O O . PRO A 1 275 ? 5.439 6.656 -37.996 1.00 91.50 275 PRO A O 1
ATOM 2092 N N . VAL A 1 276 ? 5.338 5.540 -36.060 1.00 91.81 276 VAL A N 1
ATOM 2093 C CA . VAL A 1 276 ? 6.682 4.979 -36.216 1.00 91.81 276 VAL A CA 1
ATOM 2094 C C . VAL A 1 276 ? 6.691 4.039 -37.422 1.00 91.81 276 VAL A C 1
ATOM 2096 O O . VAL A 1 276 ? 5.843 3.157 -37.522 1.00 91.81 276 VAL A O 1
ATOM 2099 N N . SER A 1 277 ? 7.686 4.168 -38.302 1.00 92.88 277 SER A N 1
ATOM 2100 C CA . SER A 1 277 ? 7.865 3.304 -39.482 1.00 92.88 277 SER A CA 1
ATOM 2101 C C . SER A 1 277 ? 8.389 1.901 -39.114 1.00 92.88 277 SER A C 1
ATOM 2103 O O . SER A 1 277 ? 9.489 1.491 -39.501 1.00 92.88 277 SER A O 1
ATOM 2105 N N . ILE A 1 278 ? 7.606 1.151 -38.334 1.00 92.38 278 ILE A N 1
ATOM 2106 C CA . ILE A 1 278 ? 7.919 -0.171 -37.770 1.00 92.38 278 ILE A CA 1
ATOM 2107 C C . ILE A 1 278 ? 8.357 -1.170 -38.857 1.00 92.38 278 ILE A C 1
ATOM 2109 O O . ILE A 1 278 ? 9.334 -1.903 -38.663 1.00 92.38 278 ILE A O 1
ATOM 2113 N N . ARG A 1 279 ? 7.679 -1.208 -40.012 1.00 92.00 279 ARG A N 1
ATOM 2114 C CA . ARG A 1 279 ? 8.027 -2.071 -41.154 1.00 92.00 279 ARG A CA 1
ATOM 2115 C C . ARG A 1 279 ? 9.387 -1.712 -41.737 1.00 92.00 279 ARG A C 1
ATOM 2117 O O . ARG A 1 279 ? 10.165 -2.614 -42.048 1.00 92.00 279 ARG A O 1
ATOM 2124 N N . SER A 1 280 ? 9.666 -0.425 -41.908 1.00 91.88 280 SER A N 1
ATOM 2125 C CA . SER A 1 280 ? 10.929 0.046 -42.484 1.00 91.88 280 SER A CA 1
ATOM 2126 C C . SER A 1 280 ? 12.098 -0.259 -41.552 1.00 91.88 280 SER A C 1
ATOM 2128 O O . SER A 1 280 ? 13.099 -0.810 -42.002 1.00 91.88 280 SER A O 1
ATOM 2130 N N . LEU A 1 281 ? 11.932 -0.031 -40.245 1.00 92.25 281 LEU A N 1
ATOM 2131 C CA . LEU A 1 281 ? 12.924 -0.390 -39.223 1.00 92.25 281 LEU A CA 1
ATOM 2132 C C . LEU A 1 281 ? 13.205 -1.898 -39.198 1.00 92.25 281 LEU A C 1
ATOM 2134 O O . LEU A 1 281 ? 14.353 -2.328 -39.103 1.00 92.25 281 LEU A O 1
ATOM 2138 N N . LYS A 1 282 ? 12.162 -2.715 -39.359 1.00 89.62 282 LYS A N 1
ATOM 2139 C CA . LYS A 1 282 ? 12.295 -4.169 -39.472 1.00 89.62 282 LYS A CA 1
ATOM 2140 C C . LYS A 1 282 ? 13.111 -4.597 -40.694 1.00 89.62 282 LYS A C 1
ATOM 2142 O O . LYS A 1 282 ? 13.951 -5.486 -40.578 1.00 89.62 282 LYS A O 1
ATOM 2147 N N . ARG A 1 283 ? 12.867 -3.981 -41.857 1.00 90.12 283 ARG A N 1
ATOM 2148 C CA . ARG A 1 283 ? 13.648 -4.231 -43.082 1.00 90.12 283 ARG A CA 1
ATOM 2149 C C . ARG A 1 283 ? 15.098 -3.793 -42.902 1.00 90.12 283 ARG A C 1
ATOM 2151 O O . ARG A 1 283 ? 15.990 -4.573 -43.200 1.00 90.12 283 ARG A O 1
ATOM 2158 N N . PHE A 1 284 ? 15.311 -2.607 -42.335 1.00 90.88 284 PHE A N 1
ATOM 2159 C CA . PHE A 1 284 ? 16.637 -2.064 -42.062 1.00 90.88 284 PHE A CA 1
ATOM 2160 C C . PHE A 1 284 ? 17.498 -3.017 -41.224 1.00 90.88 284 PHE A C 1
ATOM 2162 O O . PHE A 1 284 ? 18.618 -3.306 -41.624 1.00 90.88 284 PHE A O 1
ATOM 2169 N N . MET A 1 285 ? 16.979 -3.566 -40.117 1.00 89.75 285 MET A N 1
ATOM 2170 C CA . MET A 1 285 ? 17.736 -4.528 -39.298 1.00 89.75 285 MET A CA 1
ATOM 2171 C C . MET A 1 285 ? 18.136 -5.787 -40.077 1.00 89.75 285 MET A C 1
ATOM 2173 O O . MET A 1 285 ? 19.262 -6.258 -39.950 1.00 89.75 285 MET A O 1
ATOM 2177 N N . ALA A 1 286 ? 17.217 -6.334 -40.879 1.00 86.69 286 ALA A N 1
ATOM 2178 C CA . ALA A 1 286 ? 17.489 -7.534 -41.668 1.00 86.69 286 ALA A CA 1
ATOM 2179 C C . ALA A 1 286 ? 18.502 -7.261 -42.793 1.00 86.69 286 ALA A C 1
ATOM 2181 O O . ALA A 1 286 ? 19.346 -8.098 -43.091 1.00 86.69 286 ALA A O 1
ATOM 2182 N N . ASP A 1 287 ? 18.436 -6.077 -43.401 1.00 89.31 287 ASP A N 1
ATOM 2183 C CA . ASP A 1 287 ? 19.365 -5.663 -44.451 1.00 89.31 287 ASP A CA 1
ATOM 2184 C C . ASP A 1 287 ? 20.743 -5.304 -43.878 1.00 89.31 287 ASP A C 1
ATOM 2186 O O . ASP A 1 287 ? 21.759 -5.531 -44.534 1.00 89.31 287 ASP A O 1
ATOM 2190 N N . TYR A 1 288 ? 20.789 -4.770 -42.654 1.00 86.88 288 TYR A N 1
ATOM 2191 C CA . TYR A 1 288 ? 22.028 -4.504 -41.930 1.00 86.88 288 TYR A CA 1
ATOM 2192 C C . TYR A 1 288 ? 22.809 -5.795 -41.683 1.00 86.88 288 TYR A C 1
ATOM 2194 O O . TYR A 1 288 ? 24.005 -5.823 -41.942 1.00 86.88 288 TYR A O 1
ATOM 2202 N N . GLU A 1 289 ? 22.145 -6.872 -41.259 1.00 83.56 289 GLU A N 1
ATOM 2203 C CA . GLU A 1 289 ? 22.782 -8.183 -41.093 1.00 83.56 289 GLU A CA 1
ATOM 2204 C C . GLU A 1 289 ? 23.391 -8.694 -42.405 1.00 83.56 289 GLU A C 1
ATOM 2206 O O . GLU A 1 289 ? 24.574 -9.014 -42.437 1.00 83.56 289 GLU A O 1
ATOM 2211 N N . LEU A 1 290 ? 22.634 -8.667 -43.510 1.00 83.75 290 LEU A N 1
ATOM 2212 C CA . LEU A 1 290 ? 23.134 -9.095 -44.826 1.00 83.75 290 LEU A CA 1
ATOM 2213 C C . LEU A 1 290 ? 24.378 -8.318 -45.286 1.00 83.75 290 LEU A C 1
ATOM 2215 O O . LEU A 1 290 ? 25.166 -8.832 -46.075 1.00 83.75 290 LEU A O 1
ATOM 2219 N N . ARG A 1 291 ? 24.541 -7.071 -44.828 1.00 83.06 291 ARG A N 1
ATOM 2220 C CA . ARG A 1 291 ? 25.711 -6.232 -45.127 1.00 83.06 291 ARG A CA 1
ATOM 2221 C C . ARG A 1 291 ? 26.852 -6.411 -44.126 1.00 83.06 291 ARG A C 1
ATOM 2223 O O . ARG A 1 291 ? 28.001 -6.209 -44.503 1.00 83.06 291 ARG A O 1
ATOM 2230 N N . ALA A 1 292 ? 26.542 -6.716 -42.868 1.00 75.56 292 ALA A N 1
ATOM 2231 C CA . ALA A 1 292 ? 27.501 -6.774 -41.768 1.00 75.56 292 ALA A CA 1
ATOM 2232 C C . ALA A 1 292 ? 28.141 -8.161 -41.565 1.00 75.56 292 ALA A C 1
ATOM 2234 O O . ALA A 1 292 ? 29.128 -8.237 -40.832 1.00 75.56 292 ALA A O 1
ATOM 2235 N N . GLY A 1 293 ? 27.619 -9.210 -42.217 1.00 55.41 293 GLY A N 1
ATOM 2236 C CA . GLY A 1 293 ? 28.089 -10.594 -42.078 1.00 55.41 293 GLY A CA 1
ATOM 2237 C C . GLY A 1 293 ? 27.359 -11.332 -40.969 1.00 55.41 293 GLY A C 1
ATOM 2238 O O . GLY A 1 293 ? 27.689 -11.090 -39.783 1.00 55.41 293 GLY A O 1
#

InterPro domains:
  IPR009051 Alpha-helical ferredoxin [G3DSA:1.10.1060.10] (200-293)
  IPR017896 4Fe-4S ferredoxin-type, iron-sulphur binding domain [PF00037] (160-180)
  IPR017896 4Fe-4S ferredoxin-type, iron-sulphur binding domain [PS51379] (157-187)
  IPR017900 4Fe-4S ferredoxin, iron-sulphur binding, conserved site [PS00198] (166-177)
  IPR028261 Dihydroprymidine dehydrogenase domain II [PF14691] (214-291)
  IPR039650 H(2):CoB-CoM heterodisulfide,ferredoxin reductase subunit A-like [PTHR43498] (21-207)

Radius of gyration: 31.25 Å; chains: 1; bounding box: 69×48×86 Å

Organism: NCBI:txid412755

Secondary structure (DSSP, 8-state):
-HHHHHHTT--TTS------IIIIITT---HHHHHHHHHHHHHHHHHHHTT-----PPP------EEEE--BHHHHHHHHHHHHTT--EEEE-SSSSSBGGGGG-SEETTTTEEHHHHHHHHHHHHHH-TTEEEETTEEEEEEEEETTEEEEEEEE---SS-TTT-----HHHHT---EEE-TTTTTSSEEESEE-SSTT-SS---EE------HHHHS-TT---HHHHHHHHHTT-HHHHHHHHHTT-TTHHHHHHS---HHHHT-GGGGTS----HHHHHHHHHHHHHHH-

Foldseek 3Di:
DLVVCVVVVHQSQLDFDQPLDPVAPVPDPDPVVSVVVSVVSVVVRVVVSVVTDRDDDDDDAADQEEEFEAQAPVSLVVLVVSVVVVHAYEYAHQAQFHHPCLQLDQADPDVRDGSCVPVLVSRVCLLPRPRYHYLGNKDWDDWDDDHRDIDTDIGRDDQVDDLVPFPLPCPCQVPALAWDQQVSNVSPDIGGQWDDNDCSGPVSGIGGNDPDQALLLVQDPLSQPLVVLVSCVVVVNLVVSVVSRCVRPVPLQVCLVPDPRSSQVPAPVVVVPHGDPSSVSSNVSVVVVVVVD